Protein AF-A0A366FKQ8-F1 (afdb_monomer)

Nearest PDB structures (foldseek):
  2i9c-assembly1_A  TM=8.495E-01  e=1.556E-03  Rhodopseudomonas palustris
  8rc4-assembly1_d  TM=4.229E-01  e=8.633E-01  Homo sapiens
  6l4o-assembly1_A  TM=3.718E-01  e=1.742E+00  Homo sapiens
  2aja-assembly2_B  TM=3.220E-01  e=9.395E+00  Legionella pneumophila

Solvent-accessible surface area (backbone atoms only — not comparable to full-atom values): 11876 Å² total; per-residue (Å²): 131,85,80,89,44,71,69,57,52,52,51,50,52,51,56,60,61,45,50,65,54,42,70,74,69,51,55,69,69,64,55,54,49,36,24,62,40,92,49,65,69,54,9,50,50,35,22,72,74,44,31,89,80,42,49,65,55,18,15,15,22,49,29,6,64,74,72,74,44,52,29,68,55,32,42,54,45,39,56,52,30,68,53,72,84,70,80,68,74,44,79,90,73,46,52,74,68,53,45,51,52,49,40,48,50,36,25,51,24,48,44,30,29,44,46,50,27,82,83,50,74,29,50,63,68,65,61,50,50,52,37,53,52,48,42,52,51,44,51,48,52,30,48,77,68,74,47,43,74,73,37,59,73,35,50,73,43,91,50,66,50,33,17,47,53,27,17,68,67,28,32,93,79,42,42,72,64,18,49,55,40,26,49,55,40,37,71,41,92,47,73,71,54,16,55,54,28,49,51,49,53,55,49,33,32,74,72,63,73,39,78,79,74,88,73,83,87,127

Radius of gyration: 21.53 Å; Cα contacts (8 Å, |Δi|>4): 257; chains: 1; bounding box: 61×29×64 Å

Foldseek 3Di:
DDDDDPVVVVVVVVVVVVLVVCVVDPDLVVLLVQLQDPDLVSNQSSLVRPCVSPVQLSLLSQLCVVVVHGSVVLSVLLVLLQDFDDPPPDLLPDDLVVLLVLLLSLLSSLLSQQSRHPVSPGHDPVRNVRSVVSNVVSLVSCVVVVNLVVLVVQCPPPRLSSVLSNLLSCCLPCVVSSLVSLVVQLPDPPPVSVVVSVVSVVVCCVVVSDPDDDDPPD

InterPro domains:
  IPR016024 Armadillo-type fold [SSF48371] (91-204)
  IPR018568 Domain of unknown function DUF2019 [PF09450] (128-201)
  IPR042236 Phosphoinositide 3-kinase, accessory (PIK) domain superfamily [G3DSA:1.25.40.70] (93-206)

pLDDT: mean 92.56, std 8.68, range [44.25, 98.69]

Structure (mmCIF, N/CA/C/O backbone):
data_AF-A0A366FKQ8-F1
#
_entry.id   AF-A0A366FKQ8-F1
#
loop_
_atom_site.group_PDB
_atom_site.id
_atom_site.type_symbol
_atom_site.label_atom_id
_atom_site.label_alt_id
_atom_site.label_comp_id
_atom_site.label_asym_id
_atom_site.label_entity_id
_atom_site.label_seq_id
_atom_site.pdbx_PDB_ins_code
_atom_site.Cartn_x
_atom_site.Cartn_y
_atom_site.Cartn_z
_atom_site.occupancy
_atom_site.B_iso_or_equiv
_atom_site.auth_seq_id
_atom_site.auth_comp_id
_atom_site.auth_asym_id
_atom_site.auth_atom_id
_atom_site.pdbx_PDB_model_num
ATOM 1 N N . ARG A 1 1 ? 29.265 -9.076 -2.504 1.00 52.12 1 ARG A N 1
ATOM 2 C CA . ARG A 1 1 ? 29.980 -8.157 -3.427 1.00 52.12 1 ARG A CA 1
ATOM 3 C C . ARG A 1 1 ? 30.052 -8.885 -4.765 1.00 52.12 1 ARG A C 1
ATOM 5 O O . ARG A 1 1 ? 30.692 -9.920 -4.805 1.00 52.12 1 ARG A O 1
ATOM 12 N N . PHE A 1 2 ? 29.303 -8.473 -5.791 1.00 61.41 2 PHE A N 1
ATOM 13 C CA . PHE A 1 2 ? 29.285 -9.208 -7.065 1.00 61.41 2 PHE A CA 1
ATOM 14 C C . PHE A 1 2 ? 30.680 -9.182 -7.707 1.00 61.41 2 PHE A C 1
ATOM 16 O O . PHE A 1 2 ? 31.244 -8.097 -7.875 1.00 61.41 2 PHE A O 1
ATOM 23 N N . GLU A 1 3 ? 31.233 -10.349 -8.040 1.00 69.06 3 GLU A N 1
ATOM 24 C CA . GLU A 1 3 ? 32.535 -10.456 -8.701 1.00 69.06 3 GLU A CA 1
ATOM 25 C C . GLU A 1 3 ? 32.501 -9.766 -10.069 1.00 69.06 3 GLU A C 1
ATOM 27 O O . GLU A 1 3 ? 31.590 -9.945 -10.886 1.00 69.06 3 GLU A O 1
ATOM 32 N N . ARG A 1 4 ? 33.491 -8.905 -10.308 1.00 77.00 4 ARG A N 1
ATOM 33 C CA . ARG A 1 4 ? 33.660 -8.199 -11.577 1.00 77.00 4 ARG A CA 1
ATOM 34 C C . ARG A 1 4 ? 34.479 -9.081 -12.511 1.00 77.00 4 ARG A C 1
ATOM 36 O O . ARG A 1 4 ? 35.688 -8.910 -12.598 1.00 77.00 4 ARG A O 1
ATOM 43 N N . THR A 1 5 ? 33.823 -10.015 -13.192 1.00 91.69 5 THR A N 1
ATOM 44 C CA . THR A 1 5 ? 34.491 -10.823 -14.220 1.00 91.69 5 THR A CA 1
ATOM 45 C C . THR A 1 5 ? 34.472 -10.116 -15.587 1.00 91.69 5 THR A C 1
ATOM 47 O O . THR A 1 5 ? 33.544 -9.336 -15.865 1.00 91.69 5 THR A O 1
ATOM 50 N N . PRO A 1 6 ? 35.457 -10.379 -16.465 1.00 90.38 6 PRO A N 1
ATOM 51 C CA . PRO A 1 6 ? 35.471 -9.864 -17.837 1.00 90.38 6 PRO A CA 1
ATOM 52 C C . PRO A 1 6 ? 34.207 -10.224 -18.632 1.00 90.38 6 PRO A C 1
ATOM 54 O O . PRO A 1 6 ? 33.664 -9.390 -19.359 1.00 90.38 6 PRO A O 1
ATOM 57 N N . GLU A 1 7 ? 33.660 -11.426 -18.440 1.00 89.25 7 GLU A N 1
ATOM 58 C CA . GLU A 1 7 ? 32.462 -11.906 -19.142 1.00 89.25 7 GLU A CA 1
ATOM 59 C C . GLU A 1 7 ? 31.217 -11.114 -18.735 1.00 89.25 7 GLU A C 1
ATOM 61 O O . GLU A 1 7 ? 30.325 -10.860 -19.554 1.00 89.25 7 GLU A O 1
ATOM 66 N N . ARG A 1 8 ? 31.129 -10.713 -17.460 1.00 86.25 8 ARG A N 1
ATOM 67 C CA . ARG A 1 8 ? 30.052 -9.843 -16.974 1.00 86.25 8 A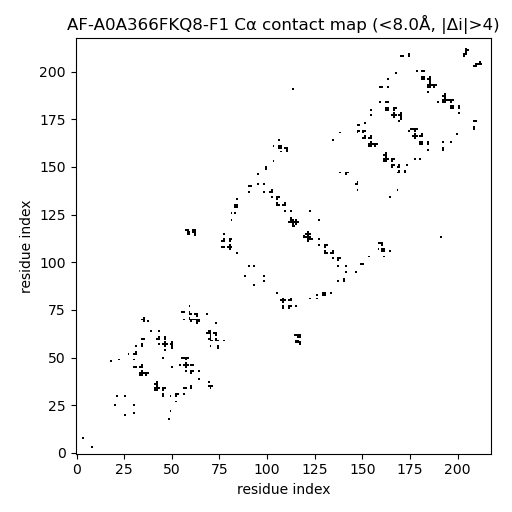RG A CA 1
ATOM 68 C C . ARG A 1 8 ? 30.182 -8.441 -17.563 1.00 86.25 8 ARG A C 1
ATOM 70 O O . ARG A 1 8 ? 29.180 -7.886 -18.013 1.00 86.25 8 ARG A O 1
ATOM 77 N N . ALA A 1 9 ? 31.393 -7.886 -17.598 1.00 87.62 9 ALA A N 1
ATOM 78 C CA . ALA A 1 9 ? 31.645 -6.579 -18.203 1.00 87.62 9 ALA A CA 1
ATOM 79 C C . ALA A 1 9 ? 31.275 -6.567 -19.697 1.00 87.62 9 ALA A C 1
ATOM 81 O O . ALA A 1 9 ? 30.553 -5.675 -20.141 1.00 87.62 9 ALA A O 1
ATOM 82 N N . ALA A 1 10 ? 31.663 -7.607 -20.443 1.00 91.56 10 ALA A N 1
ATOM 83 C CA . ALA A 1 10 ? 31.308 -7.765 -21.852 1.00 91.56 10 ALA A CA 1
ATOM 84 C C . ALA A 1 10 ? 29.787 -7.885 -22.070 1.00 91.56 10 ALA A C 1
ATOM 86 O O . ALA A 1 10 ? 29.239 -7.284 -22.996 1.00 91.56 10 ALA A O 1
ATOM 87 N N . ARG A 1 11 ? 29.069 -8.615 -21.200 1.00 87.69 11 ARG A N 1
ATOM 88 C CA . ARG A 1 11 ? 27.595 -8.682 -21.236 1.00 87.69 11 ARG A CA 1
ATOM 89 C C . ARG A 1 11 ? 26.949 -7.312 -21.018 1.00 87.69 11 ARG A C 1
ATOM 91 O O . ARG A 1 11 ? 26.092 -6.927 -21.809 1.00 87.69 11 ARG A O 1
ATOM 98 N N . ILE A 1 12 ? 27.399 -6.561 -20.013 1.00 87.12 12 ILE A N 1
ATOM 99 C CA . ILE A 1 12 ? 26.894 -5.207 -19.735 1.00 87.12 12 ILE A CA 1
ATOM 100 C C . ILE A 1 12 ? 27.184 -4.261 -20.907 1.00 87.12 12 ILE A C 1
ATOM 102 O O . ILE A 1 12 ? 26.299 -3.509 -21.310 1.00 87.12 12 ILE A O 1
ATOM 106 N N . ALA A 1 13 ? 28.386 -4.317 -21.489 1.00 90.38 13 ALA A N 1
ATOM 107 C CA . ALA A 1 13 ? 28.751 -3.500 -22.645 1.00 90.38 13 ALA A CA 1
ATOM 108 C C . ALA A 1 13 ? 27.834 -3.772 -23.848 1.00 90.38 13 ALA A C 1
ATOM 110 O O . ALA A 1 13 ? 27.320 -2.829 -24.450 1.00 90.38 13 ALA A O 1
ATOM 111 N N . ARG A 1 14 ? 27.545 -5.050 -24.139 1.00 91.56 14 ARG A N 1
ATOM 112 C CA . ARG A 1 14 ? 26.587 -5.430 -25.191 1.00 91.56 14 ARG A CA 1
ATOM 113 C C . ARG A 1 14 ? 25.181 -4.895 -24.911 1.00 91.56 14 ARG A C 1
ATOM 115 O O . ARG A 1 14 ? 24.583 -4.295 -25.796 1.00 91.56 14 ARG A O 1
ATOM 122 N N . MET A 1 15 ? 24.675 -5.039 -23.685 1.00 88.44 15 MET A N 1
ATOM 123 C CA . MET A 1 15 ? 23.359 -4.496 -23.309 1.00 88.44 15 MET A CA 1
ATOM 124 C C . MET A 1 15 ? 23.296 -2.966 -23.443 1.00 88.44 15 MET A C 1
ATOM 126 O O . MET A 1 15 ? 22.304 -2.419 -23.927 1.00 88.44 15 MET A O 1
ATOM 130 N N . ASN A 1 16 ? 24.363 -2.263 -23.053 1.00 89.06 16 ASN A N 1
ATOM 131 C CA . ASN A 1 16 ? 24.446 -0.810 -23.197 1.00 89.06 16 ASN A CA 1
ATOM 132 C C . ASN A 1 16 ? 24.458 -0.383 -24.673 1.00 89.06 16 ASN A C 1
ATOM 134 O O . ASN A 1 16 ? 23.807 0.600 -25.011 1.00 89.06 16 ASN A O 1
ATOM 138 N N . ALA A 1 17 ? 25.137 -1.132 -25.547 1.00 93.25 17 ALA A N 1
ATOM 139 C CA . ALA A 1 17 ? 25.164 -0.861 -26.985 1.00 93.25 17 ALA A CA 1
ATOM 140 C C . ALA A 1 17 ? 23.805 -1.098 -27.671 1.00 93.25 17 ALA A C 1
ATOM 142 O O . ALA A 1 17 ? 23.474 -0.399 -28.624 1.00 93.25 17 ALA A O 1
ATOM 143 N N . LEU A 1 18 ? 22.988 -2.035 -27.168 1.00 92.00 18 LEU A N 1
ATOM 144 C CA . LEU A 1 18 ? 21.639 -2.290 -27.694 1.00 92.00 18 LEU A CA 1
ATOM 145 C C . LEU A 1 18 ? 20.653 -1.156 -27.393 1.00 92.00 18 LEU A C 1
ATOM 147 O O . LEU A 1 18 ? 19.760 -0.893 -28.191 1.00 92.00 18 LEU A O 1
ATOM 151 N N . THR A 1 19 ? 20.815 -0.468 -26.262 1.00 93.19 19 THR A N 1
ATOM 152 C CA . THR A 1 19 ? 19.867 0.563 -25.805 1.00 93.19 19 THR A CA 1
ATOM 153 C C . THR A 1 19 ? 19.625 1.677 -26.845 1.00 93.19 19 THR A C 1
ATOM 155 O O . THR A 1 19 ? 18.463 1.900 -27.192 1.00 93.19 19 THR A O 1
ATOM 158 N N . PRO A 1 20 ? 20.650 2.372 -27.390 1.00 94.62 20 PRO A N 1
ATOM 159 C CA . PRO A 1 20 ? 20.429 3.421 -28.392 1.00 94.62 20 PRO A CA 1
ATOM 160 C C . PRO A 1 20 ? 19.841 2.882 -29.703 1.00 94.62 20 PRO A C 1
ATOM 162 O O . PRO A 1 20 ? 19.020 3.551 -30.327 1.00 94.62 20 PRO A O 1
ATOM 165 N N . GLU A 1 21 ? 20.208 1.663 -30.104 1.00 95.44 21 GLU A N 1
ATOM 166 C CA . GLU A 1 21 ? 19.662 1.026 -31.306 1.00 95.44 21 GLU A CA 1
ATOM 167 C C . GLU A 1 21 ? 18.177 0.699 -31.159 1.00 95.44 21 GLU A C 1
ATOM 169 O O . GLU A 1 21 ? 17.388 0.981 -32.062 1.00 95.44 21 GLU A O 1
ATOM 174 N N . MET A 1 22 ? 17.781 0.177 -29.996 1.00 95.00 22 MET A N 1
ATOM 175 C CA . MET A 1 22 ? 16.379 -0.072 -29.674 1.00 95.00 22 MET A CA 1
ATOM 176 C C . MET A 1 22 ? 15.579 1.228 -29.652 1.00 95.00 22 MET A C 1
ATOM 178 O O . MET A 1 22 ? 14.536 1.281 -30.292 1.00 95.00 22 MET A O 1
ATOM 182 N N . ARG A 1 23 ? 16.089 2.302 -29.029 1.00 92.44 23 ARG A N 1
ATOM 183 C CA . ARG A 1 23 ? 15.419 3.619 -29.060 1.00 92.44 23 ARG A CA 1
ATOM 184 C C . ARG A 1 23 ? 15.178 4.125 -30.478 1.00 92.44 23 ARG A C 1
ATOM 186 O O . ARG A 1 23 ? 14.158 4.745 -30.744 1.00 92.44 23 ARG A O 1
ATOM 193 N N . ARG A 1 24 ? 16.133 3.888 -31.379 1.00 94.94 24 ARG A N 1
ATOM 194 C CA . ARG A 1 24 ? 16.059 4.375 -32.758 1.00 94.94 24 ARG A CA 1
ATOM 195 C C . ARG A 1 24 ? 15.099 3.565 -33.627 1.00 94.94 24 ARG A C 1
ATOM 197 O O . ARG A 1 24 ? 14.514 4.125 -34.548 1.00 94.94 24 ARG A O 1
ATOM 204 N N . ARG A 1 25 ? 15.022 2.249 -33.416 1.00 95.44 25 ARG A N 1
ATOM 205 C CA . ARG A 1 25 ? 14.429 1.321 -34.395 1.00 95.44 25 ARG A CA 1
ATOM 206 C C . ARG A 1 25 ? 13.228 0.540 -33.881 1.00 95.44 25 ARG A C 1
ATOM 208 O O . ARG A 1 25 ? 12.426 0.097 -34.696 1.00 95.44 25 ARG A O 1
ATOM 215 N N . ALA A 1 26 ? 13.128 0.305 -32.576 1.00 95.56 26 ALA A N 1
ATOM 216 C CA . ALA A 1 26 ? 12.054 -0.509 -32.029 1.00 95.56 26 ALA A CA 1
ATOM 217 C C . ALA A 1 26 ? 10.779 0.335 -31.864 1.00 95.56 26 ALA A C 1
ATOM 219 O O . ALA A 1 26 ? 10.851 1.450 -31.342 1.00 95.56 26 ALA A O 1
ATOM 220 N N . PRO A 1 27 ? 9.605 -0.187 -32.259 1.00 96.50 27 PRO A N 1
ATOM 221 C CA . PRO A 1 27 ? 8.336 0.455 -31.952 1.00 96.50 27 PRO A CA 1
ATOM 222 C C . PRO A 1 27 ? 8.162 0.642 -30.434 1.00 96.50 27 PRO A C 1
ATOM 224 O O . PRO A 1 27 ? 8.523 -0.266 -29.676 1.00 96.50 27 PRO A O 1
ATOM 227 N N . PRO A 1 28 ? 7.544 1.746 -29.972 1.00 94.69 28 PRO A N 1
ATOM 228 C CA . PRO A 1 28 ? 7.288 1.973 -28.548 1.00 94.69 28 PRO A CA 1
ATOM 229 C C . PRO A 1 28 ? 6.584 0.796 -27.864 1.00 94.69 28 PRO A C 1
ATOM 231 O O . PRO A 1 28 ? 7.019 0.352 -26.807 1.00 94.69 28 PRO A O 1
ATOM 234 N N . ALA A 1 29 ? 5.582 0.201 -28.520 1.00 95.12 29 ALA A N 1
ATOM 235 C CA . ALA A 1 29 ? 4.856 -0.958 -27.998 1.00 95.12 29 ALA A CA 1
ATOM 236 C C . ALA A 1 29 ? 5.762 -2.178 -27.733 1.00 95.12 29 ALA A C 1
ATOM 238 O O . ALA A 1 29 ? 5.571 -2.887 -26.746 1.00 95.12 29 ALA A O 1
ATOM 239 N N . THR A 1 30 ? 6.777 -2.410 -28.574 1.00 96.38 30 THR A N 1
ATOM 240 C CA . THR A 1 30 ? 7.761 -3.483 -28.364 1.00 96.38 30 THR A CA 1
ATOM 241 C C . THR A 1 30 ? 8.612 -3.217 -27.124 1.00 96.38 30 THR A C 1
ATOM 243 O O . THR A 1 30 ? 8.923 -4.147 -26.386 1.00 96.38 30 THR A O 1
ATOM 246 N N . ILE A 1 31 ? 8.975 -1.957 -26.869 1.00 95.69 31 ILE A N 1
ATOM 247 C CA . ILE A 1 31 ? 9.746 -1.582 -25.680 1.00 95.69 31 ILE A CA 1
ATOM 248 C C . ILE A 1 31 ? 8.882 -1.687 -24.416 1.00 95.69 31 ILE A C 1
ATOM 250 O O . ILE A 1 31 ? 9.330 -2.278 -23.433 1.00 95.69 31 ILE A O 1
ATOM 254 N N . SER A 1 32 ? 7.637 -1.203 -24.446 1.00 95.56 32 SER A N 1
ATOM 255 C CA . SER A 1 32 ? 6.692 -1.351 -23.328 1.00 95.56 32 SER A CA 1
ATOM 256 C C . SER A 1 32 ? 6.437 -2.824 -22.987 1.00 95.56 32 SER A C 1
ATOM 258 O O . SER A 1 32 ? 6.380 -3.183 -21.813 1.00 95.56 32 SER A O 1
ATOM 260 N N . ALA A 1 33 ? 6.378 -3.715 -23.984 1.00 96.88 33 ALA A N 1
ATOM 261 C CA . ALA A 1 33 ? 6.232 -5.152 -23.743 1.00 96.88 33 ALA A CA 1
ATOM 262 C C . ALA A 1 33 ? 7.374 -5.742 -22.890 1.00 96.88 33 ALA A C 1
ATOM 264 O O . ALA A 1 33 ? 7.125 -6.643 -22.091 1.00 96.88 33 ALA A O 1
ATOM 265 N N . LEU A 1 34 ? 8.597 -5.204 -22.983 1.00 96.88 34 LEU A N 1
ATOM 266 C CA . LEU A 1 34 ? 9.718 -5.635 -22.137 1.00 96.88 34 LEU A CA 1
ATOM 267 C C . LEU A 1 34 ? 9.539 -5.225 -20.671 1.00 96.88 34 LEU A C 1
ATOM 269 O O . LEU A 1 34 ? 10.012 -5.924 -19.781 1.00 96.88 34 LEU A O 1
ATOM 273 N N . MET A 1 35 ? 8.833 -4.125 -20.392 1.00 97.25 35 MET A N 1
ATOM 274 C CA . MET A 1 35 ? 8.489 -3.730 -19.018 1.00 97.25 35 MET A CA 1
ATOM 275 C C . MET A 1 35 ? 7.424 -4.648 -18.395 1.00 97.25 35 MET A C 1
ATOM 277 O O . MET A 1 35 ? 7.251 -4.659 -17.178 1.00 97.25 35 MET A O 1
ATOM 281 N N . LEU A 1 36 ? 6.740 -5.447 -19.219 1.00 97.12 36 LEU A N 1
ATOM 282 C CA . LEU A 1 36 ? 5.773 -6.469 -18.815 1.00 97.12 36 LEU A CA 1
ATOM 283 C C . LEU A 1 36 ? 6.365 -7.884 -18.791 1.00 97.12 36 LEU A C 1
ATOM 285 O O . LEU A 1 36 ? 5.625 -8.844 -18.569 1.00 97.12 36 LEU A O 1
ATOM 289 N N . ASP A 1 37 ? 7.670 -8.028 -19.032 1.00 97.69 37 ASP A N 1
ATOM 290 C CA . ASP A 1 37 ? 8.319 -9.332 -19.121 1.00 97.69 37 ASP A CA 1
ATOM 291 C C . ASP A 1 37 ? 8.191 -10.118 -17.795 1.00 97.69 37 ASP A C 1
ATOM 293 O O . ASP A 1 37 ? 8.358 -9.545 -16.702 1.00 97.69 37 ASP A O 1
ATOM 297 N N . PRO A 1 38 ? 7.894 -11.434 -17.851 1.00 94.94 38 PRO A N 1
ATOM 298 C CA . PRO A 1 38 ? 7.783 -12.262 -16.650 1.00 94.94 38 PRO A CA 1
ATOM 299 C C . PRO A 1 38 ? 9.081 -12.284 -15.828 1.00 94.94 38 PRO A C 1
ATOM 301 O O . PRO A 1 38 ? 9.031 -12.411 -14.599 1.00 94.94 38 PRO A O 1
ATOM 304 N N . HIS A 1 39 ? 10.241 -12.107 -16.464 1.00 96.12 39 HIS A N 1
ATOM 305 C CA . HIS A 1 39 ? 11.531 -12.098 -15.794 1.00 96.12 39 HIS A CA 1
ATOM 306 C C . HIS A 1 39 ? 11.846 -10.728 -15.180 1.00 96.12 39 HIS A C 1
ATOM 308 O O . HIS A 1 39 ? 11.922 -9.709 -15.870 1.00 96.12 39 HIS A O 1
ATOM 314 N N . VAL A 1 40 ? 12.104 -10.701 -13.865 1.00 94.81 40 VAL A N 1
ATOM 315 C CA . VAL A 1 40 ? 12.318 -9.452 -13.106 1.00 94.81 40 VAL A CA 1
ATOM 316 C C . VAL A 1 40 ? 13.457 -8.608 -13.650 1.00 94.81 40 VAL A C 1
ATOM 318 O O . VAL A 1 40 ? 13.291 -7.408 -13.844 1.00 94.81 40 VAL A O 1
ATOM 321 N N . ASP A 1 41 ? 14.575 -9.236 -13.990 1.00 93.56 41 ASP A N 1
ATOM 322 C CA . ASP A 1 41 ? 15.732 -8.508 -14.505 1.00 93.56 41 ASP A CA 1
ATOM 323 C C . ASP A 1 41 ? 15.461 -7.836 -15.858 1.00 93.56 41 ASP A C 1
ATOM 325 O O . ASP A 1 41 ? 15.956 -6.734 -16.095 1.00 93.56 41 ASP A O 1
ATOM 329 N N . VAL A 1 42 ? 14.649 -8.457 -16.725 1.00 94.81 42 VAL A N 1
ATOM 330 C CA . VAL A 1 42 ? 14.306 -7.902 -18.043 1.00 94.81 42 VAL A CA 1
ATOM 331 C C . VAL A 1 42 ? 13.421 -6.674 -17.871 1.00 94.81 42 VAL A C 1
ATOM 333 O O . VAL A 1 42 ? 13.777 -5.602 -18.367 1.00 94.81 42 VAL A O 1
ATOM 336 N N . ARG A 1 43 ? 12.334 -6.787 -17.094 1.00 95.88 43 ARG A N 1
ATOM 337 C CA . ARG A 1 43 ? 11.437 -5.648 -16.844 1.00 95.88 43 ARG A CA 1
ATOM 338 C C . ARG A 1 43 ? 12.125 -4.500 -16.117 1.00 95.88 43 ARG A C 1
ATOM 340 O O . ARG A 1 43 ? 11.928 -3.347 -16.485 1.00 95.88 43 ARG A O 1
ATOM 347 N N . MET A 1 44 ? 12.982 -4.795 -15.139 1.00 95.19 44 MET A N 1
ATOM 348 C CA . MET A 1 44 ? 13.710 -3.773 -14.384 1.00 95.19 44 MET A CA 1
ATOM 349 C C . MET A 1 44 ? 14.749 -3.066 -15.249 1.00 95.19 44 MET A C 1
ATOM 351 O O . MET A 1 44 ? 14.900 -1.845 -15.167 1.00 95.19 44 MET A O 1
ATOM 355 N N . TRP A 1 45 ? 15.450 -3.810 -16.108 1.00 94.94 45 TRP A N 1
ATOM 356 C CA . TRP A 1 45 ? 16.348 -3.210 -17.086 1.00 94.94 45 TRP A CA 1
ATOM 357 C C . TRP A 1 45 ? 15.579 -2.320 -18.067 1.00 94.94 45 TRP A C 1
ATOM 359 O O . TRP A 1 45 ? 15.973 -1.170 -18.265 1.00 94.94 45 TRP A O 1
ATOM 369 N N . ALA A 1 46 ?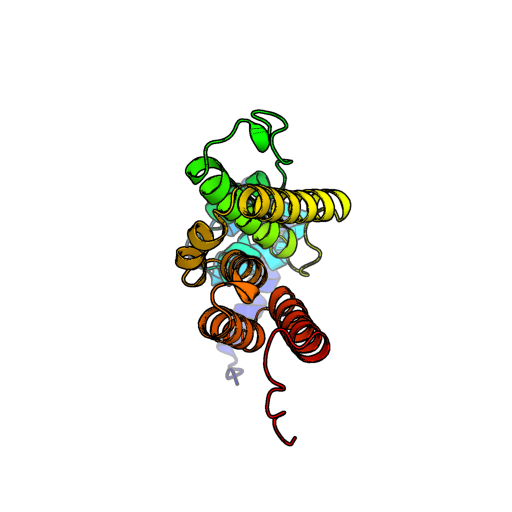 14.467 -2.805 -18.628 1.00 96.06 46 ALA A N 1
ATOM 370 C CA . ALA A 1 46 ? 13.656 -2.043 -19.572 1.00 96.06 46 ALA A CA 1
ATOM 371 C C . ALA A 1 46 ? 13.093 -0.759 -18.937 1.00 96.06 46 ALA A C 1
ATOM 373 O O . ALA A 1 46 ? 13.301 0.326 -19.476 1.00 96.06 46 ALA A O 1
ATOM 374 N N . ALA A 1 47 ? 12.483 -0.858 -17.752 1.00 95.25 47 ALA A N 1
ATOM 375 C CA . ALA A 1 47 ? 11.966 0.284 -16.997 1.00 95.25 47 ALA A CA 1
ATOM 376 C C . ALA A 1 47 ? 13.064 1.317 -16.690 1.00 95.25 47 ALA A C 1
ATOM 378 O O . ALA A 1 47 ? 12.873 2.518 -16.853 1.00 95.25 47 ALA A O 1
ATOM 379 N N . MET A 1 48 ? 14.268 0.866 -16.320 1.00 93.75 48 MET A N 1
ATOM 380 C CA . MET A 1 48 ? 15.392 1.765 -16.043 1.00 93.75 48 MET A CA 1
ATOM 381 C C . MET A 1 48 ? 15.917 2.487 -17.290 1.00 93.75 48 MET A C 1
ATOM 383 O O . MET A 1 48 ? 16.402 3.616 -17.179 1.00 93.75 48 MET A O 1
ATOM 387 N N . ARG A 1 49 ? 15.894 1.826 -18.453 1.00 95.00 49 ARG A N 1
ATOM 388 C CA . ARG A 1 49 ? 16.498 2.332 -19.697 1.00 95.00 49 ARG A CA 1
ATOM 389 C C . ARG A 1 49 ? 15.543 3.116 -20.579 1.00 95.00 49 ARG A C 1
ATOM 391 O O . ARG A 1 49 ? 16.025 3.933 -21.359 1.00 95.00 49 ARG A O 1
ATOM 398 N N . PHE A 1 50 ? 14.248 2.859 -20.462 1.00 95.50 50 PHE A N 1
ATOM 399 C CA . PHE A 1 50 ? 13.235 3.381 -21.372 1.00 95.50 50 PHE A CA 1
ATOM 400 C C . PHE A 1 50 ? 12.072 4.055 -20.635 1.00 95.50 50 PHE A C 1
ATOM 402 O O . PHE A 1 50 ? 10.973 4.146 -21.175 1.00 95.50 50 PHE A O 1
ATOM 409 N N . SER A 1 51 ? 12.288 4.535 -19.405 1.00 93.62 51 SER A N 1
ATOM 410 C CA . SER A 1 51 ? 11.259 5.233 -18.619 1.00 93.62 51 SER A CA 1
ATOM 411 C C . SER A 1 51 ? 10.664 6.452 -19.330 1.00 93.62 51 SER A C 1
ATOM 413 O O . SER A 1 51 ? 9.564 6.873 -19.008 1.00 93.62 51 SER A O 1
ATOM 415 N N . GLU A 1 52 ? 11.386 7.044 -20.278 1.00 93.19 52 GLU A N 1
ATOM 416 C CA . GLU A 1 52 ? 10.910 8.155 -21.100 1.00 93.19 52 GLU A CA 1
ATOM 417 C C . GLU A 1 52 ? 9.842 7.754 -22.128 1.00 93.19 52 GLU A C 1
ATOM 419 O O . GLU A 1 52 ? 9.099 8.615 -22.587 1.00 93.19 52 GLU A O 1
ATOM 424 N N . ILE A 1 53 ? 9.770 6.469 -22.494 1.00 94.44 53 ILE A N 1
ATOM 425 C CA . ILE A 1 53 ? 8.793 5.950 -23.462 1.00 94.44 53 ILE A CA 1
ATOM 426 C C . ILE A 1 53 ? 7.455 5.700 -22.775 1.00 94.44 53 ILE A C 1
ATOM 428 O O . ILE A 1 53 ? 6.412 6.069 -23.303 1.00 94.44 53 ILE A O 1
ATOM 432 N N . ASP A 1 54 ? 7.501 5.088 -21.595 1.00 93.81 54 ASP A N 1
ATOM 433 C CA . ASP A 1 54 ? 6.323 4.781 -20.796 1.00 93.81 54 ASP A CA 1
ATOM 434 C C . ASP A 1 54 ? 6.682 4.879 -19.310 1.00 93.81 54 ASP A C 1
ATOM 436 O O . ASP A 1 54 ? 7.097 3.917 -18.653 1.00 93.81 54 ASP A O 1
ATOM 440 N N . ARG A 1 55 ? 6.605 6.107 -18.790 1.00 91.75 55 ARG A N 1
ATOM 441 C CA . ARG A 1 55 ? 6.979 6.418 -17.403 1.00 91.75 55 ARG A CA 1
ATOM 442 C C . ARG A 1 55 ? 6.102 5.672 -16.411 1.00 91.75 55 ARG A C 1
ATOM 444 O O . ARG A 1 55 ? 6.578 5.248 -15.359 1.00 91.75 55 ARG A O 1
ATOM 451 N N . GLU A 1 56 ? 4.828 5.545 -16.737 1.00 92.12 56 GLU A N 1
ATOM 452 C CA . GLU A 1 56 ? 3.846 4.912 -15.883 1.00 92.12 56 GLU A CA 1
ATOM 453 C C . GLU A 1 56 ? 4.095 3.411 -15.767 1.00 92.12 56 GLU A C 1
ATOM 455 O O . GLU A 1 56 ? 4.239 2.894 -14.657 1.00 92.12 56 GLU A O 1
ATOM 460 N N . LEU A 1 57 ? 4.261 2.731 -16.899 1.00 94.75 57 LEU A N 1
ATOM 461 C CA . LEU A 1 57 ? 4.571 1.310 -16.912 1.00 94.75 57 LEU A CA 1
ATOM 462 C C . LEU A 1 57 ? 5.936 1.012 -16.288 1.00 94.75 57 LEU A C 1
ATOM 464 O O . LEU A 1 57 ? 6.091 0.027 -15.565 1.00 94.75 57 LEU A O 1
ATOM 468 N N . SER A 1 58 ? 6.916 1.892 -16.505 1.00 94.75 58 SER A N 1
ATOM 469 C CA . SER A 1 58 ? 8.201 1.835 -15.810 1.00 94.75 58 SER A CA 1
ATOM 470 C C . SER A 1 58 ? 8.002 1.885 -14.291 1.00 94.75 58 SER A C 1
ATOM 472 O O . SER A 1 58 ? 8.525 1.029 -13.574 1.00 94.75 58 SER A O 1
ATOM 474 N N . ASN A 1 59 ? 7.226 2.847 -13.780 1.00 92.62 59 ASN A N 1
ATOM 475 C CA . ASN A 1 59 ? 6.917 2.947 -12.351 1.00 92.62 59 ASN A CA 1
ATOM 476 C C . ASN A 1 59 ? 6.198 1.696 -11.830 1.00 92.62 59 ASN A C 1
ATOM 478 O O . ASN A 1 59 ? 6.571 1.185 -10.774 1.00 92.62 59 ASN A O 1
ATOM 482 N N . ALA A 1 60 ? 5.231 1.168 -12.581 1.00 94.19 60 ALA A N 1
ATOM 483 C CA . ALA A 1 60 ? 4.530 -0.065 -12.237 1.00 94.19 60 ALA A CA 1
ATOM 484 C C . ALA A 1 60 ? 5.471 -1.283 -12.211 1.00 94.19 60 ALA A C 1
ATOM 486 O O . ALA A 1 60 ? 5.340 -2.139 -11.340 1.00 94.19 60 ALA A O 1
ATOM 487 N N . ALA A 1 61 ? 6.473 -1.352 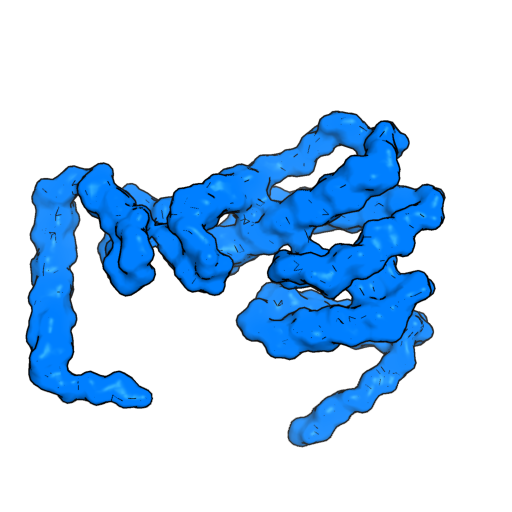-13.094 1.00 95.25 61 ALA A N 1
ATOM 488 C CA . ALA A 1 61 ? 7.480 -2.413 -13.074 1.00 95.25 61 ALA A CA 1
ATOM 489 C C . ALA A 1 61 ? 8.380 -2.344 -11.827 1.00 95.25 61 ALA A C 1
ATOM 491 O O . ALA A 1 61 ? 8.628 -3.377 -11.200 1.00 95.25 61 ALA A O 1
ATOM 492 N N . PHE A 1 62 ? 8.827 -1.141 -11.437 1.00 93.44 62 PHE A N 1
ATOM 493 C CA . PHE A 1 62 ? 9.584 -0.933 -10.195 1.00 93.44 62 PHE A CA 1
ATOM 494 C C . PHE A 1 62 ? 8.749 -1.284 -8.960 1.00 93.44 62 PHE A C 1
ATOM 496 O O . PHE A 1 62 ? 9.207 -2.042 -8.102 1.00 93.44 62 PHE A O 1
ATOM 503 N N . ALA A 1 63 ? 7.523 -0.764 -8.886 1.00 91.81 63 ALA A N 1
ATOM 504 C CA . ALA A 1 63 ? 6.625 -1.011 -7.768 1.00 91.81 63 ALA A CA 1
ATOM 505 C C . ALA A 1 63 ? 6.251 -2.497 -7.681 1.00 91.81 63 ALA A C 1
ATOM 507 O O . ALA A 1 63 ? 6.398 -3.100 -6.625 1.00 91.81 63 ALA A O 1
ATOM 508 N N . GLY A 1 64 ? 5.898 -3.130 -8.802 1.00 93.31 64 GLY A N 1
ATOM 509 C CA . GLY A 1 64 ? 5.597 -4.559 -8.854 1.00 93.31 64 GLY A CA 1
ATOM 510 C C . GLY A 1 64 ? 6.778 -5.438 -8.444 1.00 93.31 64 GLY A C 1
ATOM 511 O O . GLY A 1 64 ? 6.601 -6.415 -7.723 1.00 93.31 64 GLY A O 1
ATOM 512 N N . ALA A 1 65 ? 8.011 -5.073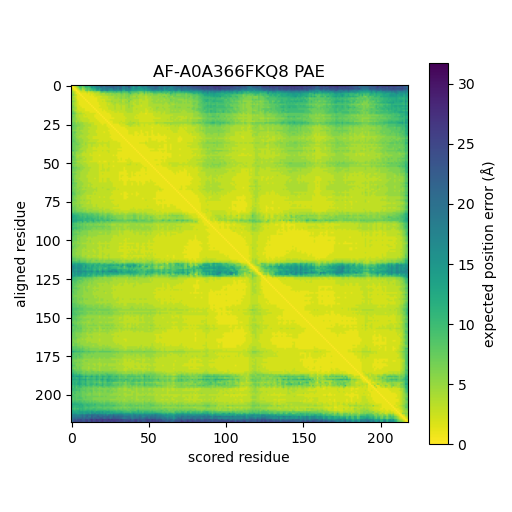 -8.812 1.00 93.31 65 ALA A N 1
ATOM 513 C CA . ALA A 1 65 ? 9.196 -5.788 -8.337 1.00 93.31 65 ALA A CA 1
ATOM 514 C C . ALA A 1 65 ? 9.398 -5.667 -6.816 1.00 93.31 65 ALA A C 1
ATOM 516 O O . ALA A 1 65 ? 9.771 -6.656 -6.183 1.00 93.31 65 ALA A O 1
ATOM 517 N N . ARG A 1 66 ? 9.143 -4.488 -6.230 1.00 89.94 66 ARG A N 1
ATOM 518 C CA . ARG A 1 66 ? 9.248 -4.261 -4.778 1.00 89.94 66 ARG A CA 1
ATOM 519 C C . ARG A 1 66 ? 8.144 -4.989 -4.009 1.00 89.94 66 ARG A C 1
ATOM 521 O O . ARG A 1 66 ? 8.449 -5.713 -3.064 1.00 89.94 66 ARG A O 1
ATOM 528 N N . GLU A 1 67 ? 6.905 -4.866 -4.478 1.00 90.69 67 GLU A N 1
ATOM 529 C CA . GLU A 1 67 ? 5.707 -5.433 -3.839 1.00 90.69 67 GLU A CA 1
ATOM 530 C C . GLU A 1 67 ? 5.408 -6.876 -4.253 1.00 90.69 67 GLU A C 1
ATOM 532 O O . GLU A 1 67 ? 4.434 -7.470 -3.800 1.00 90.69 67 GLU A O 1
ATOM 537 N N . LYS A 1 68 ? 6.267 -7.471 -5.089 1.00 92.69 68 LYS A N 1
ATOM 538 C CA . LYS A 1 68 ? 6.155 -8.854 -5.580 1.00 92.69 68 LYS A CA 1
ATOM 539 C C . LYS A 1 68 ? 4.841 -9.144 -6.320 1.00 92.69 68 LYS A C 1
ATOM 541 O O . LYS A 1 68 ? 4.361 -10.274 -6.294 1.00 92.69 68 LYS A O 1
ATOM 546 N N . VAL A 1 69 ? 4.316 -8.150 -7.029 1.00 95.00 69 VAL A N 1
ATOM 547 C CA . VAL A 1 69 ? 3.160 -8.275 -7.928 1.00 95.00 69 VAL A CA 1
ATOM 548 C C . VAL A 1 69 ? 3.588 -8.096 -9.383 1.00 95.00 69 VAL A C 1
ATOM 550 O O . VAL A 1 69 ? 4.688 -7.614 -9.683 1.00 95.00 69 VAL A O 1
ATOM 553 N N . SER A 1 70 ? 2.736 -8.499 -10.325 1.00 96.56 70 SER A N 1
ATOM 554 C CA . SER A 1 70 ? 3.035 -8.257 -11.741 1.00 96.56 70 SER A CA 1
ATOM 555 C C . SER A 1 70 ? 2.980 -6.753 -12.063 1.00 96.56 70 SER A C 1
ATOM 557 O O . SER A 1 70 ? 2.224 -6.023 -11.425 1.00 96.56 70 SER A O 1
ATOM 559 N N . PRO A 1 71 ? 3.702 -6.254 -13.083 1.00 96.06 71 PRO A N 1
ATOM 560 C CA . PRO A 1 71 ? 3.580 -4.853 -13.491 1.00 96.06 71 PRO A CA 1
ATOM 561 C C . PRO A 1 71 ? 2.155 -4.460 -13.908 1.00 96.06 71 PRO A C 1
ATOM 563 O O . PRO A 1 71 ? 1.742 -3.332 -13.675 1.00 96.06 71 PRO A O 1
ATOM 566 N N . ARG A 1 72 ? 1.377 -5.392 -14.484 1.00 96.44 72 ARG A N 1
ATOM 567 C CA . ARG A 1 72 ? -0.037 -5.149 -14.825 1.00 96.44 72 ARG A CA 1
ATOM 568 C C . ARG A 1 72 ? -0.900 -4.972 -13.581 1.00 96.44 72 ARG A C 1
ATOM 570 O O . ARG A 1 72 ? -1.750 -4.096 -13.544 1.00 96.44 72 ARG A O 1
ATOM 577 N N . GLU A 1 73 ? -0.672 -5.808 -12.577 1.00 96.56 73 GLU A N 1
ATOM 578 C CA . GLU A 1 73 ? -1.365 -5.724 -11.294 1.00 96.56 73 GLU A CA 1
ATOM 579 C C . GLU A 1 73 ? -0.977 -4.451 -10.539 1.00 96.56 73 GLU A C 1
ATOM 581 O O . GLU A 1 73 ? -1.854 -3.739 -10.067 1.00 96.56 73 GLU A O 1
ATOM 586 N N . ALA A 1 74 ? 0.314 -4.103 -10.512 1.00 95.31 74 ALA A N 1
ATOM 587 C CA . ALA A 1 74 ? 0.774 -2.828 -9.972 1.00 95.31 74 ALA A CA 1
ATOM 588 C C . ALA A 1 74 ? 0.102 -1.649 -10.686 1.00 95.31 74 ALA A C 1
ATOM 590 O O . ALA A 1 74 ? -0.381 -0.747 -10.019 1.00 95.31 74 ALA A O 1
ATOM 591 N N . LEU A 1 75 ? 0.018 -1.665 -12.020 1.00 94.81 75 LEU A N 1
ATOM 592 C CA . LEU A 1 75 ? -0.656 -0.610 -12.776 1.00 94.81 75 LEU A CA 1
ATOM 593 C C . LEU A 1 75 ? -2.133 -0.483 -12.378 1.00 94.81 75 LEU A C 1
ATOM 595 O O . LEU A 1 75 ? -2.575 0.609 -12.042 1.00 94.81 75 LEU A O 1
ATOM 599 N N . ALA A 1 76 ? -2.858 -1.602 -12.308 1.00 96.50 76 ALA A N 1
ATOM 600 C CA . ALA A 1 76 ? -4.253 -1.609 -11.871 1.00 96.50 76 ALA A CA 1
ATOM 601 C C . ALA A 1 76 ? -4.425 -1.078 -10.435 1.00 96.50 76 ALA A C 1
ATOM 603 O O . ALA A 1 76 ? -5.368 -0.343 -10.159 1.00 96.50 76 ALA A O 1
ATOM 604 N N . LEU A 1 77 ? -3.506 -1.408 -9.523 1.00 96.38 77 LEU A N 1
ATOM 605 C CA . LEU A 1 77 ? -3.518 -0.918 -8.141 1.00 96.38 77 LEU A CA 1
ATOM 606 C C . LEU A 1 77 ? -3.177 0.575 -8.046 1.00 96.38 77 LEU A C 1
ATOM 608 O O . LEU A 1 77 ? -3.732 1.283 -7.208 1.00 96.38 77 LEU A O 1
ATOM 612 N N . ILE A 1 78 ? -2.300 1.069 -8.921 1.00 93.94 78 ILE A N 1
ATOM 613 C CA . ILE A 1 78 ? -1.976 2.494 -9.042 1.00 93.94 78 ILE A CA 1
ATOM 614 C C . ILE A 1 78 ? -3.179 3.267 -9.586 1.00 93.94 78 ILE A C 1
ATOM 616 O O . ILE A 1 78 ? -3.527 4.311 -9.038 1.00 93.94 78 ILE A O 1
ATOM 620 N N . ASP A 1 79 ? -3.841 2.751 -10.620 1.00 94.50 79 ASP A N 1
ATOM 621 C CA . ASP A 1 79 ? -5.063 3.346 -11.167 1.00 94.50 79 ASP A CA 1
ATOM 622 C C . ASP A 1 79 ? -6.195 3.343 -10.140 1.00 94.50 79 ASP A C 1
ATOM 624 O O . ASP A 1 79 ? -6.891 4.345 -9.962 1.00 94.50 79 ASP A O 1
ATOM 628 N N . HIS A 1 80 ? -6.321 2.257 -9.379 1.00 95.81 80 HIS A N 1
ATOM 629 C CA . HIS A 1 80 ? -7.245 2.193 -8.255 1.00 95.81 80 HIS A CA 1
ATOM 630 C C . HIS A 1 80 ? -6.921 3.247 -7.188 1.00 95.81 80 HIS A C 1
ATOM 632 O O . HIS A 1 80 ? -7.805 3.979 -6.752 1.00 95.81 80 HIS A O 1
ATOM 638 N N . ALA A 1 81 ? -5.645 3.414 -6.830 1.00 94.81 81 ALA A N 1
ATOM 639 C CA . ALA A 1 81 ? -5.197 4.444 -5.890 1.00 94.81 81 ALA A CA 1
ATOM 640 C C . ALA A 1 81 ? -5.466 5.879 -6.362 1.00 94.81 81 ALA A C 1
ATOM 642 O O . ALA A 1 81 ? -5.607 6.770 -5.527 1.00 94.81 81 ALA A O 1
ATOM 643 N N . ARG A 1 82 ? -5.579 6.110 -7.676 1.00 94.00 82 ARG A N 1
ATOM 644 C CA . ARG A 1 82 ? -5.977 7.407 -8.251 1.00 94.00 82 ARG A CA 1
ATOM 645 C C . ARG A 1 82 ? -7.466 7.694 -8.146 1.00 94.00 82 ARG A C 1
ATOM 647 O O . ARG A 1 82 ? -7.879 8.834 -8.355 1.00 94.00 82 ARG A O 1
ATOM 654 N N . THR A 1 83 ? -8.268 6.680 -7.845 1.00 94.25 83 THR A N 1
ATOM 655 C CA . THR A 1 83 ? -9.711 6.844 -7.730 1.00 94.25 83 THR A CA 1
ATOM 656 C C . THR A 1 83 ? -10.034 7.519 -6.393 1.00 94.25 83 THR A C 1
ATOM 658 O O . THR A 1 83 ? -9.672 6.997 -5.328 1.00 94.25 83 THR A O 1
ATOM 661 N N . PRO A 1 84 ? -10.692 8.693 -6.412 1.00 91.38 84 PRO A N 1
ATOM 662 C CA . PRO A 1 84 ? -11.059 9.377 -5.185 1.00 91.38 84 PRO A CA 1
ATOM 663 C C . PRO A 1 84 ? -12.094 8.559 -4.393 1.00 91.38 84 PRO A C 1
ATOM 665 O O . PRO A 1 84 ? -12.805 7.729 -4.967 1.00 91.38 84 PRO A O 1
ATOM 668 N N . PRO A 1 85 ? -12.219 8.815 -3.080 1.00 90.25 85 PRO A N 1
ATOM 669 C CA . PRO A 1 85 ? -13.272 8.239 -2.250 1.00 90.25 85 PRO A CA 1
ATOM 670 C C . PRO A 1 85 ? -14.661 8.370 -2.897 1.00 90.25 85 PRO A C 1
ATOM 672 O O . PRO A 1 85 ? -15.025 9.469 -3.331 1.00 90.25 85 PRO A O 1
ATOM 675 N N . PRO A 1 86 ? -15.490 7.312 -2.926 1.00 91.19 86 PRO A N 1
ATOM 676 C CA . PRO A 1 86 ? -16.849 7.435 -3.437 1.00 91.19 86 PRO A CA 1
ATOM 677 C C . PRO A 1 86 ? -17.691 8.333 -2.519 1.00 91.19 86 PRO A C 1
ATOM 679 O O . PRO A 1 86 ? -17.716 8.155 -1.300 1.00 91.19 86 PRO A O 1
ATOM 682 N N . ALA A 1 87 ? -18.422 9.290 -3.092 1.00 91.44 87 ALA A N 1
ATOM 683 C CA . ALA A 1 87 ? -19.275 10.198 -2.317 1.00 91.44 87 ALA A CA 1
ATOM 684 C C . ALA A 1 87 ? -20.531 9.512 -1.743 1.00 91.44 87 ALA A C 1
ATOM 686 O O . ALA A 1 87 ? -21.110 9.997 -0.772 1.00 91.44 87 ALA A O 1
ATOM 687 N N . GLN A 1 88 ? -20.966 8.402 -2.352 1.00 92.94 88 GLN A N 1
ATOM 688 C CA . GLN A 1 88 ? -22.155 7.646 -1.964 1.00 92.94 88 GLN A CA 1
ATOM 689 C C . GLN A 1 88 ? -21.882 6.130 -1.970 1.00 92.94 88 GLN A C 1
ATOM 691 O O . GLN A 1 88 ? -21.109 5.672 -2.815 1.00 92.94 88 GLN A O 1
ATOM 696 N N . PRO A 1 89 ? -22.533 5.349 -1.086 1.00 93.56 89 PRO A N 1
ATOM 697 C CA . PRO A 1 89 ? -23.300 5.820 0.073 1.00 93.56 89 PRO A CA 1
ATOM 698 C C . PRO A 1 89 ? -22.416 6.622 1.043 1.00 93.56 89 PRO A C 1
ATOM 700 O O . PRO A 1 89 ? -21.198 6.428 1.109 1.00 93.56 89 PRO A O 1
ATOM 703 N N . THR A 1 90 ? -23.022 7.553 1.780 1.00 96.88 90 THR A N 1
ATOM 704 C CA . THR A 1 90 ? -22.311 8.253 2.861 1.00 96.88 90 THR A CA 1
ATOM 705 C C . THR A 1 90 ? -21.891 7.254 3.940 1.00 96.88 90 THR A C 1
ATOM 707 O O . THR A 1 90 ? -22.545 6.227 4.127 1.00 96.88 90 THR A O 1
ATOM 710 N N . LEU A 1 91 ? -20.841 7.563 4.709 1.00 97.94 91 LEU A N 1
ATOM 711 C CA . LEU A 1 91 ? -20.375 6.676 5.786 1.00 97.94 91 LEU A CA 1
ATOM 712 C C . LEU A 1 91 ? -21.498 6.337 6.782 1.00 97.94 91 LEU A C 1
ATOM 714 O O . LEU A 1 91 ? -21.617 5.193 7.208 1.00 97.94 91 LEU A O 1
ATOM 718 N N . ALA A 1 92 ? -22.381 7.298 7.074 1.00 97.56 92 ALA A N 1
ATOM 719 C CA . ALA A 1 92 ? -23.547 7.122 7.941 1.00 97.56 92 ALA A CA 1
ATOM 720 C C . ALA A 1 92 ? -24.565 6.086 7.414 1.00 97.56 92 ALA A C 1
ATOM 722 O O . ALA A 1 92 ? -25.256 5.448 8.202 1.00 97.56 92 ALA A O 1
ATOM 723 N N . GLN A 1 93 ? -24.649 5.895 6.096 1.00 98.00 93 GLN A N 1
ATOM 724 C CA . GLN A 1 93 ? -25.580 4.956 5.457 1.00 98.00 93 GLN A CA 1
ATOM 725 C C . GLN A 1 93 ? -24.995 3.551 5.277 1.00 98.00 93 GLN A C 1
ATOM 727 O O . GLN A 1 93 ? -25.745 2.598 5.084 1.00 98.00 93 GLN A O 1
ATOM 732 N N . MET A 1 94 ? -23.669 3.416 5.313 1.00 98.50 94 MET A N 1
ATOM 733 C CA . MET A 1 94 ? -22.984 2.135 5.137 1.00 98.50 94 MET A CA 1
ATOM 734 C C . MET A 1 94 ? -23.226 1.205 6.325 1.00 98.50 94 MET A C 1
ATOM 736 O O . MET A 1 94 ? -23.334 1.665 7.466 1.00 98.50 94 MET A O 1
ATOM 740 N N . SER A 1 95 ? -23.263 -0.108 6.085 1.00 98.50 95 SER A N 1
ATOM 741 C CA . SER A 1 95 ? -23.205 -1.080 7.178 1.00 98.50 95 SER A CA 1
ATOM 742 C C . SER A 1 95 ? -21.820 -1.057 7.844 1.00 98.50 95 SER A C 1
ATOM 744 O O . SER A 1 95 ? -20.855 -0.519 7.301 1.00 98.50 95 SER A O 1
ATOM 746 N N . VAL A 1 96 ? -21.700 -1.638 9.040 1.00 98.69 96 VAL A N 1
ATOM 747 C CA . VAL A 1 96 ? -20.396 -1.758 9.713 1.00 98.69 96 VAL A CA 1
ATOM 748 C C . VAL A 1 96 ? -19.411 -2.578 8.873 1.00 98.69 96 VAL A C 1
ATOM 750 O O . VAL A 1 96 ? -18.246 -2.204 8.779 1.00 98.69 96 VAL A O 1
ATOM 753 N N . ASP A 1 97 ? -19.870 -3.648 8.223 1.00 98.50 97 ASP A N 1
ATOM 754 C CA . ASP A 1 97 ? -19.006 -4.484 7.387 1.00 98.50 97 ASP A CA 1
ATOM 755 C C . ASP A 1 97 ? -18.552 -3.742 6.121 1.00 98.50 97 ASP A C 1
ATOM 757 O O . ASP A 1 97 ? -17.374 -3.808 5.766 1.00 98.50 97 ASP A O 1
ATOM 761 N N . ASP A 1 98 ? -19.429 -2.940 5.508 1.00 98.44 98 ASP A N 1
ATOM 762 C CA . ASP A 1 98 ? -19.044 -2.091 4.374 1.00 98.44 98 ASP A CA 1
ATOM 763 C C . ASP A 1 98 ? -18.020 -1.024 4.789 1.00 98.44 98 ASP A C 1
ATOM 765 O O . ASP A 1 98 ? -17.106 -0.712 4.025 1.00 98.44 98 ASP A O 1
ATOM 769 N N . LEU A 1 99 ? -18.137 -0.462 6.001 1.00 98.69 99 LEU A N 1
ATOM 770 C CA . LEU A 1 99 ? -17.148 0.480 6.536 1.00 98.69 99 LEU A CA 1
ATOM 771 C C . LEU A 1 99 ? -15.781 -0.190 6.724 1.00 98.69 99 LEU A C 1
ATOM 773 O O . LEU A 1 99 ? -14.767 0.411 6.382 1.00 98.69 99 LEU A O 1
ATOM 777 N N . VAL A 1 100 ? -15.731 -1.433 7.214 1.00 98.62 100 VAL A N 1
ATOM 778 C CA . VAL A 1 100 ? -14.471 -2.190 7.358 1.00 98.62 100 VAL A CA 1
ATOM 779 C C . VAL A 1 100 ? -13.856 -2.519 5.994 1.00 98.62 100 VAL A C 1
ATOM 781 O O . VAL A 1 100 ? -12.640 -2.380 5.812 1.00 98.62 100 VAL A O 1
ATOM 784 N N . ALA A 1 101 ? -14.678 -2.910 5.018 1.00 98.25 101 ALA A N 1
ATOM 785 C CA . ALA A 1 101 ? -14.222 -3.143 3.650 1.00 98.25 101 ALA A CA 1
ATOM 786 C C . ALA A 1 101 ? -13.650 -1.858 3.031 1.00 98.25 101 ALA A C 1
ATOM 788 O O . ALA A 1 101 ? -12.534 -1.862 2.508 1.00 98.25 101 ALA A O 1
ATOM 789 N N . ARG A 1 102 ? -14.362 -0.734 3.175 1.00 98.25 102 ARG A N 1
ATOM 790 C CA . ARG A 1 102 ? -13.930 0.581 2.684 1.00 98.25 102 ARG A CA 1
ATOM 791 C C . ARG A 1 102 ? -12.687 1.105 3.400 1.00 98.25 102 ARG A C 1
ATOM 793 O O . ARG A 1 102 ? -11.846 1.725 2.762 1.00 98.25 102 ARG A O 1
ATOM 800 N N . PHE A 1 103 ? -12.536 0.825 4.693 1.00 98.62 103 PHE A N 1
ATOM 801 C CA . PHE A 1 103 ? -11.316 1.136 5.441 1.00 98.62 103 PHE A CA 1
ATOM 802 C C . PHE A 1 103 ? -10.106 0.413 4.841 1.00 98.62 103 PHE A C 1
ATOM 804 O O . PHE A 1 103 ? -9.073 1.030 4.585 1.00 98.62 103 PHE A O 1
ATOM 811 N N . SER A 1 104 ? -10.251 -0.890 4.583 1.00 98.38 104 SER A N 1
ATOM 812 C CA . SER A 1 104 ? -9.186 -1.723 4.010 1.00 98.38 104 SER A CA 1
ATOM 813 C C . SER A 1 104 ? -8.823 -1.270 2.594 1.00 98.38 104 SER A C 1
ATOM 815 O O . SER A 1 104 ? -7.646 -1.163 2.257 1.00 98.38 104 SER A O 1
ATOM 817 N N . ASP A 1 105 ? -9.834 -0.943 1.787 1.00 98.25 105 ASP A N 1
ATOM 818 C CA . ASP A 1 105 ? -9.666 -0.373 0.452 1.00 98.25 105 ASP A CA 1
ATOM 819 C C . ASP A 1 105 ? -8.923 0.972 0.473 1.00 98.25 105 ASP A C 1
ATOM 821 O O . ASP A 1 105 ? -7.947 1.158 -0.254 1.00 98.25 105 ASP A O 1
ATOM 825 N N . ALA A 1 106 ? -9.338 1.896 1.344 1.00 98.19 106 ALA A N 1
ATOM 826 C CA . ALA A 1 106 ? -8.700 3.201 1.478 1.00 98.19 106 ALA A CA 1
ATOM 827 C C . ALA A 1 106 ? -7.237 3.071 1.930 1.00 98.19 106 ALA A C 1
ATOM 829 O O . ALA A 1 106 ? -6.370 3.744 1.377 1.00 98.19 106 ALA A O 1
ATOM 830 N N . CYS A 1 107 ? -6.930 2.151 2.853 1.00 98.00 107 CYS A N 1
ATOM 831 C CA . CYS A 1 107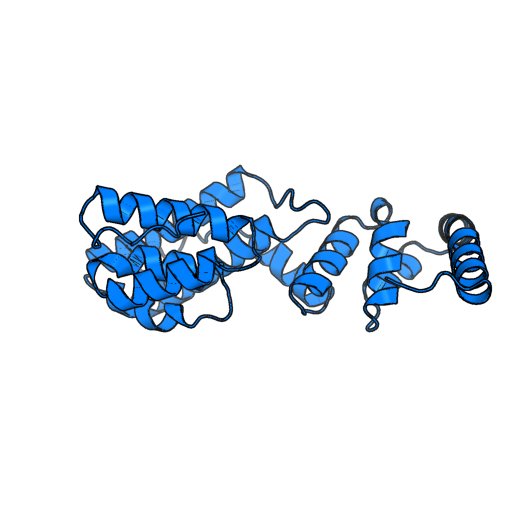 ? -5.550 1.853 3.250 1.00 98.00 107 CYS A CA 1
ATOM 832 C C . CYS A 1 107 ? -4.720 1.275 2.092 1.00 98.00 107 CYS A C 1
ATOM 834 O O . CYS A 1 107 ? -3.548 1.616 1.942 1.00 98.00 107 CYS A O 1
ATOM 836 N N . LEU A 1 108 ? -5.312 0.426 1.244 1.00 97.12 108 LEU A N 1
ATOM 837 C CA . LEU A 1 108 ? -4.640 -0.096 0.053 1.00 97.12 108 LEU A CA 1
ATOM 838 C C . LEU A 1 108 ? -4.358 1.018 -0.967 1.00 97.12 108 LEU A C 1
ATOM 840 O O . LEU A 1 108 ? -3.257 1.076 -1.519 1.00 97.12 108 LEU A O 1
ATOM 844 N N . ARG A 1 109 ? -5.321 1.919 -1.196 1.00 96.62 109 ARG A N 1
ATOM 845 C CA . ARG A 1 109 ? -5.130 3.095 -2.059 1.00 96.62 109 ARG A CA 1
ATOM 846 C C . ARG A 1 109 ? -4.065 4.030 -1.499 1.00 96.62 109 ARG A C 1
ATOM 848 O O . ARG A 1 109 ? -3.212 4.489 -2.251 1.00 96.62 109 ARG A O 1
ATOM 855 N N . GLU A 1 110 ? -4.055 4.259 -0.189 1.00 95.62 110 GLU A N 1
ATOM 856 C CA . GLU A 1 110 ? -3.028 5.061 0.481 1.00 95.62 110 GLU A CA 1
ATOM 857 C C . GLU A 1 110 ? -1.635 4.454 0.284 1.00 95.62 110 GLU A C 1
ATOM 859 O O . GLU A 1 110 ? -0.730 5.144 -0.199 1.00 95.62 110 GLU A O 1
ATOM 864 N N . PHE A 1 111 ? -1.508 3.144 0.510 1.00 94.94 111 PHE A N 1
ATOM 865 C CA . PHE A 1 111 ? -0.266 2.414 0.300 1.00 94.94 111 PHE A CA 1
ATOM 866 C C . PHE A 1 111 ? 0.255 2.608 -1.128 1.00 94.94 111 PHE A C 1
ATOM 868 O O . PHE A 1 111 ? 1.375 3.088 -1.338 1.00 94.94 111 PHE A O 1
ATOM 875 N N . TRP A 1 112 ? -0.571 2.307 -2.132 1.00 94.19 112 TRP A N 1
ATOM 876 C CA . TRP A 1 112 ? -0.170 2.436 -3.533 1.00 94.19 112 TRP A CA 1
ATOM 877 C C . TRP A 1 112 ? 0.053 3.889 -3.953 1.00 94.19 112 TRP A C 1
ATOM 879 O O . TRP A 1 112 ? 0.932 4.134 -4.778 1.00 94.19 112 TRP A O 1
ATOM 889 N N . SER A 1 113 ? -0.615 4.858 -3.316 1.00 92.62 113 SER A N 1
ATOM 890 C CA . SER A 1 113 ? -0.366 6.287 -3.544 1.00 92.62 113 SER A CA 1
ATOM 891 C C . SER A 1 113 ? 1.048 6.725 -3.148 1.00 92.62 113 SER A C 1
ATOM 893 O O . SER A 1 113 ? 1.553 7.712 -3.671 1.00 92.62 113 SER A O 1
ATOM 895 N N . ARG A 1 114 ? 1.716 6.007 -2.239 1.00 88.94 114 ARG A N 1
ATOM 896 C CA . ARG A 1 114 ? 3.114 6.267 -1.845 1.00 88.94 114 ARG A CA 1
ATOM 897 C C . ARG A 1 114 ? 4.101 5.422 -2.645 1.00 88.94 114 ARG A C 1
ATOM 899 O O . ARG A 1 114 ? 5.234 5.828 -2.893 1.00 88.94 114 ARG A O 1
ATOM 906 N N . HIS A 1 115 ? 3.659 4.243 -3.072 1.00 85.12 115 HIS A N 1
ATOM 907 C CA . HIS A 1 115 ? 4.516 3.217 -3.652 1.00 85.12 115 HIS A CA 1
ATOM 908 C C . HIS A 1 115 ? 4.564 3.249 -5.193 1.00 85.12 115 HIS A C 1
ATOM 910 O O . HIS A 1 115 ? 5.376 2.550 -5.802 1.00 85.12 115 HIS A O 1
ATOM 916 N N . CYS A 1 116 ? 3.782 4.106 -5.846 1.00 79.94 116 CYS A N 1
ATOM 917 C CA . CYS A 1 116 ? 3.699 4.237 -7.301 1.00 79.94 116 CYS A CA 1
ATOM 918 C C . CYS A 1 116 ? 4.795 5.133 -7.926 1.00 79.94 116 CYS A C 1
ATOM 920 O O . CYS A 1 116 ? 4.517 6.156 -8.550 1.00 79.94 116 CYS A O 1
ATOM 922 N N . GLY A 1 117 ? 6.075 4.787 -7.794 1.00 71.62 117 GLY A N 1
ATOM 923 C CA . GLY A 1 117 ? 7.126 5.600 -8.414 1.00 71.62 117 GLY A CA 1
ATOM 924 C C . GLY A 1 117 ? 8.531 5.054 -8.244 1.00 71.62 117 GLY A C 1
ATOM 925 O O . GLY A 1 117 ? 8.857 4.480 -7.207 1.00 71.62 117 GLY A O 1
ATOM 926 N N . ARG A 1 118 ? 9.386 5.271 -9.251 1.00 68.75 118 ARG A N 1
ATOM 927 C CA . ARG A 1 118 ? 10.814 4.910 -9.197 1.00 68.75 118 ARG A CA 1
ATOM 928 C C . ARG A 1 118 ? 11.557 5.592 -8.042 1.00 68.75 118 ARG A C 1
ATOM 930 O O . ARG A 1 118 ? 12.471 5.000 -7.477 1.00 68.75 118 ARG A O 1
ATOM 937 N N . ASP A 1 119 ? 11.198 6.832 -7.733 1.00 68.94 119 ASP A N 1
ATOM 938 C CA . ASP A 1 119 ? 11.800 7.672 -6.692 1.00 68.94 119 ASP A CA 1
ATOM 939 C C . ASP A 1 119 ? 10.967 7.728 -5.402 1.00 68.94 119 ASP A C 1
ATOM 941 O O . ASP A 1 119 ? 11.350 8.413 -4.460 1.00 68.94 119 ASP A O 1
ATOM 945 N N . GLY A 1 120 ? 9.831 7.024 -5.353 1.00 64.94 120 GLY A N 1
ATOM 946 C CA . GLY A 1 120 ? 8.894 7.137 -4.237 1.00 64.94 120 GLY A CA 1
ATOM 947 C C . GLY A 1 120 ? 8.214 8.506 -4.137 1.00 64.94 120 GLY A C 1
ATOM 948 O O . GLY A 1 120 ? 7.689 8.827 -3.076 1.00 64.94 120 GLY A O 1
ATOM 949 N N . SER A 1 121 ? 8.198 9.310 -5.213 1.00 68.62 121 SER A N 1
ATOM 950 C CA . SER A 1 121 ? 7.494 10.607 -5.233 1.00 68.62 121 SER A CA 1
ATOM 951 C C . SER A 1 121 ? 5.982 10.486 -4.998 1.00 68.62 121 SER A C 1
ATOM 953 O O . SER A 1 121 ? 5.352 11.459 -4.588 1.00 68.62 121 SER A O 1
ATOM 955 N N . GLY A 1 122 ? 5.421 9.286 -5.177 1.00 75.38 122 GLY A N 1
ATOM 956 C CA . GLY A 1 122 ? 4.011 8.991 -4.948 1.00 75.38 122 GLY A CA 1
ATOM 957 C C . GLY A 1 122 ? 3.076 9.656 -5.964 1.00 75.38 122 GLY A C 1
ATOM 958 O O . GLY A 1 122 ? 3.504 10.235 -6.963 1.00 75.38 122 GLY A O 1
ATOM 959 N N . LEU A 1 123 ? 1.774 9.529 -5.716 1.00 79.31 123 LEU A N 1
ATOM 960 C CA . LEU A 1 123 ? 0.720 10.279 -6.389 1.00 79.31 123 LEU A CA 1
ATOM 961 C C . LEU A 1 123 ? 0.667 11.719 -5.869 1.00 79.31 123 LEU A C 1
ATOM 963 O O . LEU A 1 123 ? 1.341 12.099 -4.906 1.00 79.31 123 LEU A O 1
ATOM 967 N N . ASP A 1 124 ? -0.196 12.492 -6.521 1.00 87.19 124 ASP A N 1
ATOM 968 C CA . ASP A 1 124 ? -0.592 13.830 -6.115 1.00 87.19 124 ASP A CA 1
ATOM 969 C C . ASP A 1 124 ? -0.866 13.939 -4.599 1.00 87.19 124 ASP A C 1
ATOM 971 O 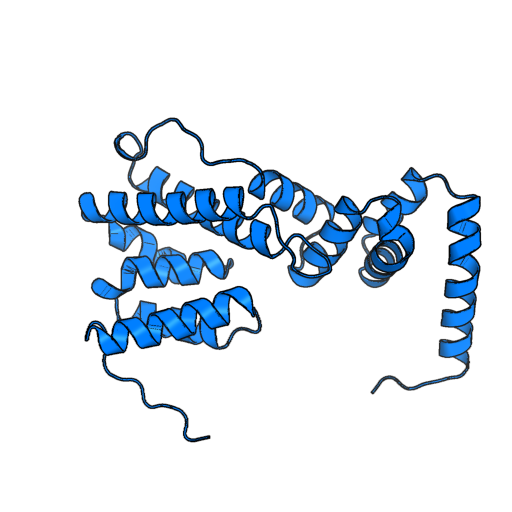O . ASP A 1 124 ? -1.511 13.087 -3.977 1.00 87.19 124 ASP A O 1
ATOM 975 N N . GLY A 1 125 ? -0.323 15.000 -3.998 1.00 90.38 125 GLY A N 1
ATOM 976 C CA . GLY A 1 125 ? -0.382 15.216 -2.558 1.00 90.38 125 GLY A CA 1
ATOM 977 C C . GLY A 1 125 ? -1.793 15.512 -2.058 1.00 90.38 125 GLY A C 1
ATOM 978 O O . GLY A 1 125 ? -2.131 15.088 -0.952 1.00 90.38 125 GLY A O 1
ATOM 979 N N . GLU A 1 126 ? -2.617 16.193 -2.860 1.00 92.81 126 GLU A N 1
ATOM 980 C CA . GLU A 1 126 ? -4.002 16.506 -2.496 1.00 92.81 126 GLU A CA 1
ATOM 981 C C . GLU A 1 126 ? -4.840 15.233 -2.447 1.00 92.81 126 GLU A C 1
ATOM 983 O O . GLU A 1 126 ? -5.458 14.953 -1.419 1.00 92.81 126 GLU A O 1
ATOM 988 N N . LEU A 1 127 ? -4.767 14.402 -3.492 1.00 92.75 127 LEU A N 1
ATOM 989 C CA . LEU A 1 127 ? -5.431 13.099 -3.518 1.00 92.75 127 LEU A CA 1
ATOM 990 C C . LEU A 1 127 ? -5.034 12.233 -2.316 1.00 92.75 127 LEU A C 1
ATOM 992 O O . LEU A 1 127 ? -5.894 11.643 -1.658 1.00 92.75 127 LEU A O 1
ATOM 996 N N . ARG A 1 128 ? -3.737 12.163 -1.996 1.00 92.69 128 ARG A N 1
ATOM 997 C CA . ARG A 1 128 ? -3.272 11.392 -0.836 1.00 92.69 128 ARG A CA 1
ATOM 998 C C . ARG A 1 128 ? -3.873 11.921 0.466 1.00 92.69 128 ARG A C 1
ATOM 1000 O O . ARG A 1 128 ? -4.315 11.126 1.292 1.00 92.69 128 ARG A O 1
ATOM 1007 N N . ASN A 1 129 ? -3.928 13.240 0.647 1.00 94.06 129 ASN A N 1
ATOM 1008 C CA . ASN A 1 129 ? -4.564 13.845 1.818 1.00 94.06 129 ASN A CA 1
ATOM 1009 C C . ASN A 1 129 ? -6.065 13.526 1.874 1.00 94.06 129 ASN A C 1
ATOM 1011 O O . ASN A 1 129 ? -6.588 13.248 2.951 1.00 94.06 129 ASN A O 1
ATOM 1015 N N . THR A 1 130 ? -6.748 13.499 0.726 1.00 96.06 130 THR A N 1
ATOM 1016 C CA . THR A 1 130 ? -8.151 13.078 0.629 1.00 96.06 130 THR A CA 1
ATOM 1017 C C . THR A 1 130 ? -8.346 11.624 1.071 1.00 96.06 130 THR A C 1
ATOM 1019 O O . THR A 1 130 ? -9.259 11.349 1.847 1.00 96.06 130 THR A O 1
ATOM 1022 N N . ILE A 1 131 ? -7.479 10.699 0.643 1.00 96.56 131 ILE A N 1
ATOM 1023 C CA . ILE A 1 131 ? -7.536 9.287 1.062 1.00 96.56 131 ILE A CA 1
ATOM 1024 C C . ILE A 1 131 ? -7.272 9.153 2.570 1.00 96.56 131 ILE A C 1
ATOM 1026 O O . ILE A 1 131 ? -8.003 8.451 3.264 1.00 96.56 131 ILE A O 1
ATOM 1030 N N . ILE A 1 132 ? -6.272 9.863 3.104 1.00 95.62 132 ILE A N 1
ATOM 1031 C CA . ILE A 1 132 ? -5.978 9.865 4.547 1.00 95.62 132 ILE A CA 1
ATOM 1032 C C . ILE A 1 132 ? -7.184 10.386 5.346 1.00 95.62 132 ILE A C 1
ATOM 1034 O O . ILE A 1 132 ? -7.569 9.782 6.349 1.00 95.62 132 ILE A O 1
ATOM 1038 N N . GLY A 1 133 ? -7.822 11.465 4.882 1.00 96.94 133 GLY A N 1
ATOM 1039 C CA . GLY A 1 133 ? -9.039 11.997 5.500 1.00 96.94 133 GLY A CA 1
ATOM 1040 C C . GLY A 1 133 ? -10.210 11.008 5.467 1.00 96.94 133 GLY A C 1
ATOM 1041 O O . GLY A 1 133 ? -10.969 10.916 6.434 1.00 96.94 133 GLY A O 1
ATOM 1042 N N . GLU A 1 134 ? -10.340 10.217 4.399 1.00 98.06 134 GLU A N 1
ATOM 1043 C CA . GLU A 1 134 ? -11.322 9.130 4.323 1.00 98.06 134 GLU A CA 1
ATOM 1044 C C . GLU A 1 134 ? -11.049 8.040 5.373 1.00 98.06 134 GLU A C 1
ATOM 1046 O O . GLU A 1 134 ? -11.970 7.670 6.102 1.00 98.06 134 GLU A O 1
ATOM 1051 N N . ILE A 1 135 ? -9.802 7.565 5.498 1.00 98.50 135 ILE A N 1
ATOM 1052 C CA . ILE A 1 135 ? -9.410 6.552 6.499 1.00 98.50 135 ILE A CA 1
ATOM 1053 C C . ILE A 1 135 ? -9.790 7.021 7.911 1.00 98.50 135 ILE A C 1
ATOM 1055 O O . ILE A 1 135 ? -10.425 6.280 8.670 1.00 98.50 135 ILE A O 1
ATOM 1059 N N . GLN A 1 136 ? -9.460 8.274 8.243 1.00 98.00 136 GLN A N 1
ATOM 1060 C CA . GLN A 1 136 ? -9.790 8.890 9.532 1.00 98.00 136 GLN A CA 1
ATOM 1061 C C . GLN A 1 136 ? -11.306 8.967 9.750 1.00 98.00 136 GLN A C 1
ATOM 1063 O O . GLN A 1 136 ? -11.808 8.503 10.774 1.00 98.00 136 GLN A O 1
ATOM 1068 N N . SER A 1 137 ? -12.048 9.459 8.754 1.00 98.31 137 SER A N 1
ATOM 1069 C CA . SER A 1 137 ? -13.509 9.593 8.822 1.00 98.31 137 SER A CA 1
ATOM 1070 C C . SER A 1 137 ? -14.210 8.243 9.028 1.00 98.31 137 SER A C 1
ATOM 1072 O O . SER A 1 137 ? -15.184 8.153 9.779 1.00 98.31 137 SER A O 1
ATOM 1074 N N . ILE A 1 138 ? -13.706 7.171 8.404 1.00 98.62 138 ILE A N 1
ATOM 1075 C CA . ILE A 1 138 ? -14.232 5.811 8.585 1.00 98.62 138 ILE A CA 1
ATOM 1076 C C . ILE A 1 138 ? -13.958 5.303 10.007 1.00 98.62 138 ILE A C 1
ATOM 1078 O O . ILE A 1 138 ? -14.866 4.785 10.660 1.00 98.62 138 ILE A O 1
ATOM 1082 N N . ALA A 1 139 ? -12.737 5.477 10.524 1.00 98.38 139 ALA A N 1
ATOM 1083 C CA . ALA A 1 139 ? -12.388 5.070 11.889 1.00 98.38 139 ALA A CA 1
ATOM 1084 C C . ALA A 1 139 ? -13.167 5.856 12.967 1.00 98.38 139 ALA A C 1
ATOM 1086 O O . ALA A 1 139 ? -13.487 5.326 14.042 1.00 98.38 139 ALA A O 1
ATOM 1087 N N . GLU A 1 140 ? -13.488 7.121 12.693 1.00 98.38 140 GLU A N 1
ATOM 1088 C CA . GLU A 1 140 ? -14.364 7.951 13.519 1.00 98.38 140 GLU A CA 1
ATOM 1089 C C . GLU A 1 140 ? -15.816 7.479 13.479 1.00 98.38 140 GLU A C 1
ATOM 1091 O O . GLU A 1 140 ? -16.430 7.351 14.536 1.00 98.38 140 GLU A O 1
ATOM 1096 N N . GLU A 1 141 ? -16.356 7.173 12.296 1.00 98.62 141 GLU A N 1
ATOM 1097 C CA . GLU A 1 141 ? -17.704 6.612 12.142 1.00 98.62 141 GLU A CA 1
ATOM 1098 C C . GLU A 1 141 ? -17.843 5.282 12.895 1.00 98.62 141 GLU A C 1
ATOM 1100 O O . GLU A 1 141 ? -18.763 5.119 13.698 1.00 98.62 141 GLU A O 1
ATOM 1105 N N . LEU A 1 142 ? -16.890 4.361 12.717 1.00 98.62 142 LEU A N 1
ATOM 1106 C CA . LEU A 1 142 ? -16.837 3.106 13.475 1.00 98.62 142 LEU A CA 1
ATOM 1107 C C . LEU A 1 142 ? -16.742 3.364 14.985 1.00 98.62 142 LEU A C 1
ATOM 1109 O O . LEU A 1 142 ? -17.357 2.651 15.775 1.00 98.62 142 LEU A O 1
ATOM 1113 N N . GLY A 1 143 ? -16.017 4.409 15.395 1.00 98.00 143 GLY A N 1
ATOM 1114 C CA . GLY A 1 143 ? -15.943 4.856 16.787 1.00 98.00 143 GLY A CA 1
ATOM 1115 C C . GLY A 1 143 ? -17.281 5.338 17.333 1.00 98.00 143 GLY A C 1
ATOM 1116 O O . GLY A 1 143 ? -17.695 4.892 18.400 1.00 98.00 143 GLY A O 1
ATOM 1117 N N . ARG A 1 144 ? -17.981 6.198 16.585 1.00 98.25 144 ARG A N 1
ATOM 1118 C CA . ARG A 1 144 ? -19.309 6.721 16.946 1.00 98.25 144 ARG A CA 1
ATOM 1119 C C . ARG A 1 144 ? -20.350 5.610 17.084 1.00 98.25 144 ARG A C 1
ATOM 1121 O O . ARG A 1 144 ? -21.254 5.732 17.903 1.00 98.25 144 ARG A O 1
ATOM 1128 N N . ARG A 1 145 ? -20.195 4.516 16.334 1.00 98.25 145 ARG A N 1
ATOM 1129 C CA . ARG A 1 145 ? -21.054 3.323 16.414 1.00 98.25 145 ARG A CA 1
ATOM 1130 C C . ARG A 1 145 ? -20.639 2.310 17.478 1.00 98.25 145 ARG A C 1
ATOM 1132 O O . ARG A 1 145 ? -21.324 1.305 17.627 1.00 98.25 145 ARG A O 1
ATOM 1139 N N . GLY A 1 146 ? -19.524 2.531 18.175 1.00 97.88 146 GLY A N 1
ATOM 1140 C CA . GLY A 1 146 ? -18.981 1.554 19.119 1.00 97.88 146 GLY A CA 1
ATOM 1141 C C . GLY A 1 146 ? -18.558 0.239 18.456 1.00 97.88 146 GLY A C 1
ATOM 1142 O O . GLY A 1 146 ? -18.685 -0.800 19.082 1.00 97.88 146 GLY A O 1
ATOM 1143 N N . ALA A 1 147 ? -18.098 0.286 17.200 1.00 98.44 147 ALA A N 1
ATOM 1144 C CA . ALA A 1 147 ? -17.775 -0.883 16.375 1.00 98.44 147 ALA A CA 1
ATOM 1145 C C . ALA A 1 147 ? -16.294 -0.931 15.946 1.00 98.44 147 ALA A C 1
ATOM 1147 O O . ALA A 1 147 ? -15.934 -1.576 14.958 1.00 98.44 147 ALA A O 1
ATOM 1148 N N . ARG A 1 148 ? -15.405 -0.215 16.647 1.00 97.94 148 ARG A N 1
ATOM 1149 C CA . ARG A 1 148 ? -13.966 -0.173 16.316 1.00 97.94 148 ARG A CA 1
ATOM 1150 C C . ARG A 1 148 ? -13.278 -1.524 16.489 1.00 97.94 148 ARG A C 1
ATOM 1152 O O . ARG A 1 148 ? -12.286 -1.771 15.808 1.00 97.94 148 ARG A O 1
ATOM 1159 N N . GLU A 1 149 ? -13.794 -2.421 17.331 1.00 98.19 149 GLU A N 1
ATOM 1160 C CA . GLU A 1 149 ? -13.244 -3.773 17.477 1.00 98.19 149 GLU A CA 1
ATOM 1161 C C . GLU A 1 149 ? -13.297 -4.580 16.172 1.00 98.19 149 GLU A C 1
ATOM 1163 O O . GLU A 1 149 ? -12.506 -5.504 15.983 1.00 98.19 149 GLU A O 1
ATOM 1168 N N . ARG A 1 150 ? -14.159 -4.188 15.223 1.00 98.62 150 ARG A N 1
ATOM 1169 C CA . ARG A 1 150 ? -14.240 -4.801 13.890 1.00 98.62 150 ARG A CA 1
ATOM 1170 C C . ARG A 1 150 ? -12.987 -4.577 13.040 1.00 98.62 150 ARG A C 1
ATOM 1172 O O . ARG A 1 150 ? -12.795 -5.303 12.071 1.00 98.62 150 ARG A O 1
ATOM 1179 N N . LEU A 1 151 ? -12.114 -3.638 13.416 1.00 98.69 151 LEU A N 1
ATOM 1180 C CA . LEU A 1 151 ? -10.812 -3.427 12.772 1.00 98.69 151 LEU A CA 1
ATOM 1181 C C . LEU A 1 151 ? -9.700 -4.324 13.343 1.00 98.69 151 LEU A C 1
ATOM 1183 O O . LEU A 1 151 ? -8.647 -4.442 12.723 1.00 98.69 151 LEU A O 1
ATOM 1187 N N . LEU A 1 152 ? -9.907 -5.001 14.482 1.00 98.62 152 LEU A N 1
ATOM 1188 C CA . LEU A 1 152 ? -8.879 -5.857 15.098 1.00 98.62 152 LEU A CA 1
ATOM 1189 C C . LEU A 1 152 ? -8.358 -6.986 14.191 1.00 98.62 152 LEU A C 1
ATOM 1191 O O . LEU A 1 152 ? -7.162 -7.273 14.260 1.00 98.62 152 LEU A O 1
ATOM 1195 N N . PRO A 1 153 ? -9.177 -7.639 13.340 1.00 98.56 153 PRO A N 1
ATOM 1196 C CA . PRO A 1 153 ? -8.661 -8.624 12.388 1.00 98.56 153 PRO A CA 1
ATOM 1197 C C . PRO A 1 153 ? -7.662 -8.034 11.381 1.00 98.56 153 PRO A C 1
ATOM 1199 O O . PRO A 1 153 ? -6.783 -8.743 10.902 1.00 98.56 153 PRO A O 1
ATOM 1202 N N . LEU A 1 154 ? -7.750 -6.733 11.084 1.00 98.62 154 LEU A N 1
ATOM 1203 C CA . LEU A 1 154 ? -6.883 -6.067 10.109 1.00 98.62 154 LEU A CA 1
ATOM 1204 C C . LEU A 1 154 ? -5.457 -5.822 10.624 1.00 98.62 154 LEU A C 1
ATOM 1206 O O . LEU A 1 154 ? -4.571 -5.503 9.830 1.00 98.62 154 LEU A O 1
ATOM 1210 N N . LEU A 1 155 ? -5.199 -6.037 11.919 1.00 98.31 155 LEU A N 1
ATOM 1211 C CA . LEU A 1 155 ? -3.847 -6.021 12.493 1.00 98.31 155 LEU A CA 1
ATOM 1212 C C . LEU A 1 155 ? -2.933 -7.100 11.890 1.00 98.31 155 LEU A C 1
ATOM 1214 O O . LEU A 1 155 ? -1.710 -6.963 11.952 1.00 98.31 155 LEU A O 1
ATOM 1218 N N . ASP A 1 156 ? -3.526 -8.123 11.269 1.00 97.75 156 ASP A N 1
ATOM 1219 C CA . ASP A 1 156 ? -2.834 -9.210 10.571 1.00 97.75 156 ASP A CA 1
ATOM 1220 C C . ASP A 1 156 ? -2.882 -9.058 9.035 1.00 97.75 156 ASP A C 1
ATOM 1222 O O . ASP A 1 156 ? -2.522 -9.983 8.307 1.00 97.75 156 ASP A O 1
ATOM 1226 N N . SER A 1 157 ? -3.326 -7.904 8.518 1.00 97.62 157 SER A N 1
ATOM 1227 C CA . SER A 1 157 ? -3.405 -7.651 7.073 1.00 97.62 157 SER A CA 1
ATOM 1228 C C . SER A 1 157 ? -2.034 -7.800 6.389 1.00 97.62 157 SER A C 1
ATOM 1230 O O . SER A 1 157 ? -1.020 -7.347 6.928 1.00 97.62 157 SER A O 1
ATOM 1232 N N . PRO A 1 158 ? -1.959 -8.370 5.171 1.00 94.81 158 PRO A N 1
ATOM 1233 C CA . PRO A 1 158 ? -0.709 -8.399 4.413 1.00 94.81 158 PRO A CA 1
ATOM 1234 C C . PRO A 1 158 ? -0.245 -6.992 4.004 1.00 94.81 158 PRO A C 1
ATOM 1236 O O . PRO A 1 158 ? 0.948 -6.771 3.799 1.00 94.81 158 PRO A O 1
ATOM 1239 N N . ASN A 1 159 ? -1.168 -6.031 3.907 1.00 95.25 159 ASN A N 1
ATOM 1240 C CA . ASN A 1 159 ? -0.853 -4.648 3.580 1.00 95.25 159 ASN A CA 1
ATOM 1241 C C . ASN A 1 159 ? -0.397 -3.890 4.839 1.00 95.25 159 ASN A C 1
ATOM 1243 O O . ASN A 1 159 ? -1.105 -3.827 5.847 1.00 95.25 159 ASN A O 1
ATOM 1247 N N . ILE A 1 160 ? 0.806 -3.316 4.788 1.00 96.06 160 ILE A N 1
ATOM 1248 C CA . ILE A 1 160 ? 1.442 -2.684 5.949 1.00 96.06 160 ILE A CA 1
ATOM 1249 C C . ILE A 1 160 ? 0.711 -1.422 6.426 1.00 96.06 160 ILE A C 1
ATOM 1251 O O . ILE A 1 160 ? 0.506 -1.281 7.630 1.00 96.06 160 ILE A O 1
ATOM 1255 N N . THR A 1 161 ? 0.235 -0.581 5.509 1.00 96.69 161 THR A N 1
ATOM 1256 C CA . THR A 1 161 ? -0.579 0.601 5.826 1.00 96.69 161 THR A CA 1
ATOM 1257 C C . THR A 1 161 ? -1.869 0.203 6.535 1.00 96.69 161 THR A C 1
ATOM 1259 O O . THR A 1 161 ? -2.199 0.760 7.575 1.00 96.69 161 THR A O 1
ATOM 1262 N N . THR A 1 162 ? -2.555 -0.838 6.052 1.00 98.25 162 THR A N 1
ATOM 1263 C CA . THR A 1 162 ? -3.770 -1.367 6.695 1.00 98.25 162 THR A CA 1
ATOM 1264 C C . THR A 1 162 ? -3.497 -1.794 8.136 1.00 98.25 162 THR A C 1
ATOM 1266 O O . THR A 1 162 ? -4.272 -1.458 9.029 1.00 98.25 162 THR A O 1
ATOM 1269 N N . ARG A 1 163 ? -2.378 -2.490 8.391 1.00 98.12 163 ARG A N 1
ATOM 1270 C CA . ARG A 1 163 ? -1.982 -2.873 9.758 1.00 98.12 163 ARG A CA 1
ATOM 1271 C C . ARG A 1 163 ? -1.707 -1.658 10.637 1.00 98.12 163 ARG A C 1
ATOM 1273 O O . ARG A 1 163 ? -2.159 -1.629 11.781 1.00 98.12 163 ARG A O 1
ATOM 1280 N N . ALA A 1 164 ? -0.969 -0.680 10.116 1.00 98.12 164 ALA A N 1
ATOM 1281 C CA . ALA A 1 164 ? -0.609 0.530 10.846 1.00 98.12 164 ALA A CA 1
ATOM 1282 C C . ALA A 1 164 ? -1.854 1.345 11.225 1.00 98.12 164 ALA A C 1
ATOM 1284 O O . ALA A 1 164 ? -2.039 1.680 12.396 1.00 98.12 164 ALA A O 1
ATOM 1285 N N . GLU A 1 165 ? -2.741 1.600 10.262 1.00 98.38 165 GLU A N 1
ATOM 1286 C CA . GLU A 1 165 ? -3.962 2.374 10.487 1.00 98.38 165 GLU A CA 1
ATOM 1287 C C . GLU A 1 165 ? -4.959 1.637 11.384 1.00 98.38 165 GLU A C 1
ATOM 1289 O O . GLU A 1 165 ? -5.529 2.240 12.297 1.00 98.38 165 GLU A O 1
ATOM 1294 N N . ALA A 1 166 ? -5.126 0.320 11.210 1.00 98.69 166 ALA A N 1
ATOM 1295 C CA . ALA A 1 166 ? -5.947 -0.480 12.116 1.00 98.69 166 ALA A CA 1
ATOM 1296 C C . ALA A 1 166 ? -5.415 -0.404 13.556 1.00 98.69 166 ALA A C 1
ATOM 1298 O O . ALA A 1 166 ? -6.189 -0.175 14.485 1.00 98.69 166 ALA A O 1
ATOM 1299 N N . ALA A 1 167 ? -4.095 -0.504 13.749 1.00 98.50 167 ALA A N 1
ATOM 1300 C CA . ALA A 1 167 ? -3.484 -0.408 15.071 1.00 98.50 167 ALA A CA 1
ATOM 1301 C C . ALA A 1 167 ? -3.717 0.960 15.724 1.00 98.50 167 ALA A C 1
ATOM 1303 O O . ALA A 1 167 ? -4.128 1.011 16.886 1.00 98.50 167 ALA A O 1
ATOM 1304 N N . ARG A 1 168 ? -3.543 2.060 14.977 1.00 98.31 168 ARG A N 1
ATOM 1305 C CA . ARG A 1 168 ? -3.859 3.420 15.457 1.00 98.31 168 ARG A CA 1
ATOM 1306 C C . ARG A 1 168 ? -5.332 3.553 15.846 1.00 98.31 168 ARG A C 1
ATOM 1308 O O . ARG A 1 168 ? -5.641 4.083 16.913 1.00 98.31 168 ARG A O 1
ATOM 1315 N N . ALA A 1 169 ? -6.241 3.028 15.025 1.00 98.25 169 ALA A N 1
ATOM 1316 C CA . ALA A 1 169 ? -7.680 3.099 15.272 1.00 98.25 169 ALA A CA 1
ATOM 1317 C C . ALA A 1 169 ? -8.127 2.273 16.493 1.00 98.25 169 ALA A C 1
ATOM 1319 O O . ALA A 1 169 ? -9.071 2.661 17.190 1.00 98.25 169 ALA A O 1
ATOM 1320 N N . THR A 1 170 ? -7.454 1.154 16.784 1.00 98.44 170 THR A N 1
ATOM 1321 C CA . THR A 1 170 ? -7.836 0.232 17.870 1.00 98.44 170 THR A CA 1
ATOM 1322 C C . THR A 1 170 ? -6.992 0.349 19.139 1.00 98.44 170 THR A C 1
ATOM 1324 O O . THR A 1 170 ? -7.256 -0.380 20.096 1.00 98.44 170 THR A O 1
ATOM 1327 N N . ILE A 1 171 ? -6.011 1.260 19.198 1.00 98.06 171 ILE A N 1
ATOM 1328 C CA . ILE A 1 171 ? -5.055 1.373 20.319 1.00 98.06 171 ILE A CA 1
ATOM 1329 C C . ILE A 1 171 ? -5.736 1.511 21.689 1.00 98.06 171 ILE A C 1
ATOM 1331 O O . ILE A 1 171 ? -5.278 0.938 22.666 1.00 98.06 171 ILE A O 1
ATOM 1335 N N . ARG A 1 172 ? -6.874 2.213 21.769 1.00 96.00 172 ARG A N 1
ATOM 1336 C CA . ARG A 1 172 ? -7.615 2.411 23.029 1.00 96.00 172 ARG A CA 1
ATOM 1337 C C . ARG A 1 172 ? -8.456 1.201 23.459 1.00 96.00 172 ARG A C 1
ATOM 1339 O O . ARG A 1 172 ? -8.938 1.185 24.583 1.00 96.00 172 ARG A O 1
ATOM 1346 N N . ILE A 1 173 ? -8.664 0.227 22.571 1.00 97.06 173 ILE A N 1
ATOM 1347 C CA . ILE A 1 173 ? -9.513 -0.955 22.810 1.00 97.06 173 ILE A CA 1
ATOM 1348 C C . ILE A 1 173 ? -8.652 -2.201 23.023 1.00 97.06 173 ILE A C 1
ATOM 1350 O O . ILE A 1 173 ? -8.951 -3.015 23.890 1.00 97.06 173 ILE A O 1
ATOM 1354 N N . ALA A 1 174 ? -7.571 -2.344 22.255 1.00 97.31 174 ALA A N 1
ATOM 1355 C CA . ALA A 1 174 ? -6.633 -3.459 22.357 1.00 97.31 174 ALA A CA 1
ATOM 1356 C C . ALA A 1 174 ? -5.179 -2.947 22.340 1.00 97.31 174 ALA A C 1
ATOM 1358 O O . ALA A 1 174 ? -4.448 -3.221 21.381 1.00 97.31 174 ALA A O 1
ATOM 1359 N N . PRO A 1 175 ? -4.749 -2.193 23.374 1.00 96.75 175 PRO A N 1
ATOM 1360 C CA . PRO A 1 175 ? -3.465 -1.492 23.381 1.00 96.75 175 PRO A CA 1
ATOM 1361 C C . PRO A 1 175 ? -2.280 -2.429 23.166 1.00 96.75 175 PRO A C 1
ATOM 1363 O O . PRO A 1 175 ? -1.439 -2.151 22.321 1.00 96.75 175 PRO A O 1
ATOM 1366 N N . GLU A 1 176 ? -2.235 -3.574 23.847 1.00 96.44 176 GLU A N 1
ATOM 1367 C CA . GLU A 1 176 ? -1.116 -4.519 23.736 1.00 96.44 176 GLU A CA 1
ATOM 1368 C C . GLU A 1 176 ? -0.911 -5.023 22.300 1.00 96.44 176 GLU A C 1
ATOM 1370 O O . GLU A 1 176 ? 0.203 -5.005 21.772 1.00 96.44 176 GLU A O 1
ATOM 1375 N N . ARG A 1 177 ? -1.999 -5.439 21.637 1.00 97.44 177 ARG A N 1
ATOM 1376 C CA . ARG A 1 177 ? -1.934 -5.963 20.268 1.00 97.44 177 ARG A CA 1
ATOM 1377 C C . ARG A 1 177 ? -1.611 -4.853 19.268 1.00 97.44 177 ARG A C 1
ATOM 1379 O O . ARG A 1 177 ? -0.781 -5.062 18.392 1.00 97.44 177 ARG A O 1
ATOM 1386 N N . ALA A 1 178 ? -2.213 -3.675 19.427 1.00 97.81 178 ALA A N 1
ATOM 1387 C CA . ALA A 1 178 ? -1.953 -2.525 18.568 1.00 97.81 178 ALA A CA 1
ATOM 1388 C C . ALA A 1 178 ? -0.511 -1.999 18.703 1.00 97.81 178 ALA A C 1
ATOM 1390 O O . ALA A 1 178 ? 0.120 -1.718 17.686 1.00 97.81 178 ALA A O 1
ATOM 1391 N N . VAL A 1 179 ? 0.044 -1.932 19.921 1.00 97.50 179 VAL A N 1
ATOM 1392 C CA . VAL A 1 179 ? 1.457 -1.577 20.148 1.00 97.50 179 VAL A CA 1
ATOM 1393 C C . VAL A 1 179 ? 2.368 -2.561 19.438 1.00 97.50 179 VAL A C 1
ATOM 1395 O O . VAL A 1 179 ? 3.194 -2.137 18.638 1.00 97.50 179 VAL A O 1
ATOM 1398 N N . LYS A 1 180 ? 2.165 -3.866 19.650 1.00 97.19 180 LYS A N 1
ATOM 1399 C CA . LYS A 1 180 ? 2.972 -4.902 18.996 1.00 97.19 180 LYS A CA 1
ATOM 1400 C C . LYS A 1 180 ? 2.925 -4.787 17.469 1.00 97.19 180 LYS A C 1
ATOM 1402 O O . LYS A 1 180 ? 3.946 -4.951 16.804 1.00 97.19 180 LYS A O 1
ATOM 1407 N N . THR A 1 181 ? 1.754 -4.492 16.903 1.00 97.69 181 THR A N 1
ATOM 1408 C CA . THR A 1 181 ? 1.612 -4.258 15.460 1.00 97.69 181 THR A CA 1
ATOM 1409 C C . THR A 1 181 ? 2.380 -3.013 15.014 1.00 97.69 181 THR A C 1
ATOM 1411 O O . THR A 1 181 ? 3.121 -3.091 14.037 1.00 97.69 181 THR A O 1
ATOM 1414 N N . LEU A 1 182 ? 2.259 -1.884 15.719 1.00 96.94 182 LEU A N 1
ATOM 1415 C CA . LEU A 1 182 ? 2.991 -0.654 15.386 1.00 96.94 182 LEU A CA 1
ATOM 1416 C C . LEU A 1 182 ? 4.506 -0.813 15.543 1.00 96.94 182 LEU A C 1
ATOM 1418 O O . LEU A 1 182 ? 5.252 -0.273 14.732 1.00 96.94 182 LEU A O 1
ATOM 1422 N N . GLU A 1 183 ? 4.971 -1.577 16.529 1.00 95.56 183 GLU A N 1
ATOM 1423 C CA . GLU A 1 183 ? 6.387 -1.920 16.688 1.00 95.56 183 GLU A CA 1
ATOM 1424 C C . GLU A 1 183 ? 6.887 -2.720 15.484 1.00 95.56 183 GLU A C 1
ATOM 1426 O O . GLU A 1 183 ? 7.852 -2.312 14.839 1.00 95.56 183 GLU A O 1
ATOM 1431 N N . ALA A 1 184 ? 6.161 -3.768 15.085 1.00 95.69 184 ALA A N 1
ATOM 1432 C CA . ALA A 1 184 ? 6.500 -4.551 13.898 1.00 95.69 184 ALA A CA 1
ATOM 1433 C C . ALA A 1 184 ? 6.492 -3.712 12.603 1.00 95.69 184 ALA A C 1
ATOM 1435 O O . ALA A 1 184 ? 7.295 -3.952 11.699 1.00 95.69 184 ALA A O 1
ATOM 1436 N N . VAL A 1 185 ? 5.605 -2.716 12.498 1.00 95.44 185 VAL A N 1
ATOM 1437 C CA . VAL A 1 185 ? 5.607 -1.748 11.388 1.00 95.44 185 VAL A CA 1
ATOM 1438 C C . VAL A 1 185 ? 6.819 -0.812 11.475 1.00 95.44 185 VAL A C 1
ATOM 1440 O O . VAL A 1 185 ? 7.465 -0.565 10.459 1.00 95.44 185 VAL A O 1
ATOM 1443 N N . SER A 1 186 ? 7.176 -0.335 12.670 1.00 93.00 186 SER A N 1
ATOM 1444 C CA . SER A 1 186 ? 8.352 0.522 12.891 1.00 93.00 186 SER A CA 1
ATOM 1445 C C . SER A 1 186 ? 9.684 -0.189 12.639 1.00 93.00 186 SER A C 1
ATOM 1447 O O . SER A 1 186 ? 10.679 0.448 12.318 1.00 93.00 186 SER A O 1
ATOM 1449 N N . GLU A 1 187 ? 9.706 -1.515 12.732 1.00 92.19 187 GLU A N 1
ATOM 1450 C CA . GLU A 1 187 ? 10.868 -2.343 12.396 1.00 92.19 187 GLU A CA 1
ATOM 1451 C C . GLU A 1 187 ? 10.885 -2.769 10.921 1.00 92.19 187 GLU A C 1
ATOM 1453 O O . GLU A 1 187 ? 11.837 -3.398 10.445 1.00 92.19 187 GLU A O 1
ATOM 1458 N N . SER A 1 188 ? 9.831 -2.439 10.169 1.00 89.06 188 SER A N 1
ATOM 1459 C CA . SER A 1 188 ? 9.776 -2.736 8.745 1.00 89.06 188 SER A CA 1
ATOM 1460 C C . SER A 1 188 ? 10.795 -1.898 7.966 1.00 89.06 188 SER A C 1
ATOM 1462 O O . SER A 1 188 ? 11.212 -0.818 8.375 1.00 89.06 188 SER A O 1
ATOM 1464 N N . LYS A 1 189 ? 11.192 -2.381 6.786 1.00 84.06 189 LYS A N 1
ATOM 1465 C CA . LYS A 1 189 ? 12.040 -1.610 5.859 1.00 84.06 189 LYS A CA 1
ATOM 1466 C C . LYS A 1 189 ? 11.241 -0.602 5.023 1.00 84.06 189 LYS A C 1
ATOM 1468 O O . LYS A 1 189 ? 11.797 -0.023 4.092 1.00 84.06 189 LYS A O 1
ATOM 1473 N N . ASP A 1 190 ? 9.957 -0.426 5.321 1.00 82.69 190 ASP A N 1
ATOM 1474 C CA . ASP A 1 190 ? 9.102 0.555 4.669 1.00 82.69 190 ASP A CA 1
ATOM 1475 C C . ASP A 1 190 ? 9.329 1.919 5.324 1.00 82.69 190 ASP A C 1
ATOM 1477 O O . ASP A 1 190 ? 8.901 2.173 6.449 1.00 82.69 190 ASP A O 1
ATOM 1481 N N . SER A 1 191 ? 10.046 2.803 4.631 1.00 77.81 191 SER A N 1
ATOM 1482 C CA . SER A 1 191 ? 10.407 4.116 5.171 1.00 77.81 191 SER A CA 1
ATOM 1483 C C . SER A 1 191 ? 9.199 5.007 5.461 1.00 77.81 191 SER A C 1
ATOM 1485 O O . SER A 1 191 ? 9.292 5.875 6.329 1.00 77.81 191 SER A O 1
ATOM 1487 N N . CYS A 1 192 ? 8.091 4.826 4.737 1.00 79.50 192 CYS A N 1
ATOM 1488 C CA . CYS A 1 192 ? 6.898 5.648 4.910 1.00 79.50 192 CYS A CA 1
ATOM 1489 C C . CYS A 1 192 ? 6.157 5.249 6.187 1.00 79.50 19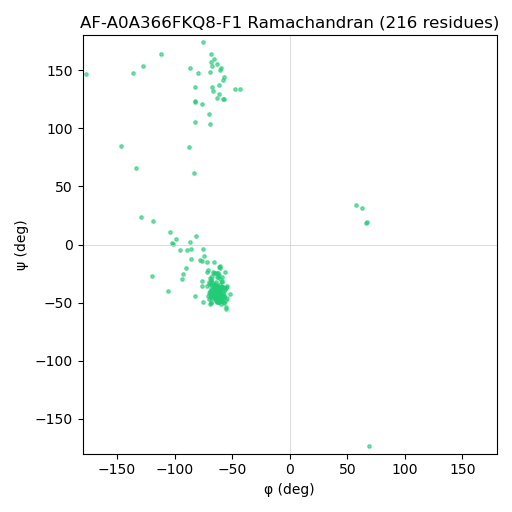2 CYS A C 1
ATOM 1491 O O . CYS A 1 192 ? 5.862 6.105 7.024 1.00 79.50 192 CYS A O 1
ATOM 1493 N N . GLU A 1 193 ? 5.918 3.951 6.372 1.00 87.69 193 GLU A N 1
ATOM 1494 C CA . GLU A 1 193 ? 5.183 3.465 7.540 1.00 87.69 193 GLU A CA 1
ATOM 1495 C C . GLU A 1 193 ? 6.025 3.456 8.819 1.00 87.69 193 GLU A C 1
ATOM 1497 O O . GLU A 1 193 ? 5.496 3.717 9.903 1.00 87.69 193 GLU A O 1
ATOM 1502 N N . LEU A 1 194 ? 7.342 3.241 8.711 1.00 87.56 194 LEU A N 1
ATOM 1503 C CA . LEU A 1 194 ? 8.249 3.244 9.862 1.00 87.56 194 LEU A CA 1
ATOM 1504 C C . LEU A 1 194 ? 8.183 4.560 10.641 1.00 87.56 194 LEU A C 1
ATOM 1506 O O . LEU A 1 194 ? 8.047 4.554 11.870 1.00 87.56 194 LEU A O 1
ATOM 1510 N N . GLY A 1 195 ? 8.278 5.690 9.930 1.00 85.94 195 GLY A N 1
ATOM 1511 C CA . GLY A 1 195 ? 8.254 7.018 10.544 1.00 85.94 195 GLY A CA 1
ATOM 1512 C C . GLY A 1 195 ? 6.912 7.300 11.216 1.00 85.94 195 GLY A C 1
ATOM 1513 O O . GLY A 1 195 ? 6.871 7.725 12.373 1.00 85.94 195 GLY A O 1
ATOM 1514 N N . GLY A 1 196 ? 5.815 6.982 10.522 1.00 89.75 196 GLY A N 1
ATOM 1515 C CA . GLY A 1 196 ? 4.462 7.145 11.046 1.00 89.75 196 GLY A CA 1
ATOM 1516 C C . GLY A 1 196 ? 4.207 6.303 12.297 1.00 89.75 196 GLY A C 1
ATOM 1517 O O . GLY A 1 196 ? 3.718 6.823 13.298 1.00 89.75 196 GLY A O 1
ATOM 1518 N N . ALA A 1 197 ? 4.558 5.015 12.276 1.00 93.00 197 ALA A N 1
ATOM 1519 C CA . ALA A 1 197 ? 4.361 4.117 13.415 1.00 93.00 197 ALA A CA 1
ATOM 1520 C C . ALA A 1 197 ? 5.212 4.516 14.631 1.00 93.00 197 ALA A C 1
ATOM 1522 O O . ALA A 1 197 ? 4.696 4.563 15.750 1.00 93.00 197 ALA A O 1
ATOM 1523 N N . SER A 1 198 ? 6.479 4.888 14.413 1.00 91.50 198 SER A N 1
ATOM 1524 C CA . SER A 1 198 ? 7.374 5.359 15.480 1.00 91.50 198 SER A CA 1
ATOM 1525 C C . SER A 1 198 ? 6.826 6.609 16.174 1.00 91.50 198 SER A C 1
ATOM 1527 O O . SER A 1 198 ? 6.805 6.678 17.405 1.00 91.50 198 SER A O 1
ATOM 1529 N N . MET A 1 199 ? 6.333 7.575 15.392 1.00 93.06 199 MET A N 1
ATOM 1530 C CA . MET A 1 199 ? 5.720 8.795 15.922 1.00 93.06 199 MET A CA 1
ATOM 1531 C C . MET A 1 199 ? 4.404 8.518 16.652 1.00 93.06 199 MET A C 1
ATOM 1533 O O . MET A 1 199 ? 4.166 9.107 17.705 1.00 93.06 199 MET A O 1
ATOM 1537 N N . SER A 1 200 ? 3.567 7.605 16.143 1.00 94.62 200 SER A N 1
ATOM 1538 C CA . SER A 1 200 ? 2.333 7.202 16.834 1.00 94.62 200 SER A CA 1
ATOM 1539 C C . SER A 1 200 ? 2.624 6.600 18.206 1.00 94.62 200 SER A C 1
ATOM 1541 O O . SER A 1 200 ? 1.987 6.984 19.181 1.00 94.62 200 SER A O 1
ATOM 1543 N N . LEU A 1 201 ? 3.611 5.706 18.305 1.00 94.88 201 LEU A N 1
ATOM 1544 C CA . LEU A 1 201 ? 3.993 5.106 19.584 1.00 94.88 201 LEU A CA 1
ATOM 1545 C C . LEU A 1 201 ? 4.480 6.164 20.583 1.00 94.88 201 LEU A C 1
ATOM 1547 O O . LEU A 1 201 ? 4.022 6.172 21.721 1.00 94.88 201 LEU A O 1
ATOM 1551 N N . LEU A 1 202 ? 5.339 7.096 20.151 1.00 94.00 202 LEU A N 1
ATOM 1552 C CA . LEU A 1 202 ? 5.791 8.209 20.996 1.00 94.00 202 LEU A CA 1
ATOM 1553 C C . LEU A 1 202 ? 4.617 9.071 21.487 1.00 94.00 202 LEU A C 1
ATOM 1555 O O . LEU A 1 202 ? 4.568 9.446 22.656 1.00 94.00 202 LEU A O 1
ATOM 1559 N N . TYR A 1 203 ? 3.670 9.377 20.598 1.00 96.00 203 TYR A N 1
ATOM 1560 C CA . TYR A 1 203 ? 2.481 10.151 20.941 1.00 96.00 203 TYR A CA 1
ATOM 1561 C C . TYR A 1 203 ? 1.606 9.423 21.972 1.00 96.00 203 TYR A C 1
ATOM 1563 O O . TYR A 1 203 ? 1.196 10.017 22.964 1.00 96.00 203 TYR A O 1
ATOM 1571 N N . TYR A 1 204 ? 1.367 8.122 21.793 1.00 96.56 204 TYR A N 1
ATOM 1572 C CA . TYR A 1 204 ? 0.551 7.342 22.726 1.00 96.56 204 TYR A CA 1
ATOM 1573 C C . TYR A 1 204 ? 1.209 7.151 24.098 1.00 96.56 204 TYR A C 1
ATOM 1575 O O . TYR A 1 204 ? 0.491 7.068 25.094 1.00 96.56 204 TYR A O 1
ATOM 1583 N N . GLU A 1 205 ? 2.543 7.111 24.168 1.00 95.00 205 GLU A N 1
ATOM 1584 C CA . GLU A 1 205 ? 3.279 7.164 25.439 1.00 95.00 205 GLU A CA 1
ATOM 1585 C C . GLU A 1 205 ? 3.077 8.512 26.139 1.00 95.00 205 GLU A C 1
ATOM 1587 O O . GLU A 1 205 ? 2.791 8.554 27.334 1.00 95.00 205 GLU A O 1
ATOM 1592 N N . PHE A 1 206 ? 3.207 9.614 25.394 1.00 95.31 206 PHE A N 1
ATOM 1593 C CA . PHE A 1 206 ? 3.054 10.970 25.926 1.00 95.31 206 PHE A CA 1
ATOM 1594 C C . PHE A 1 206 ? 1.640 11.227 26.468 1.00 95.31 206 PHE A C 1
ATOM 1596 O O . PHE A 1 206 ? 1.486 11.792 27.547 1.00 95.31 206 PHE A O 1
ATOM 1603 N N . GLU A 1 207 ? 0.616 10.752 25.759 1.00 94.62 207 GLU A N 1
ATOM 1604 C CA . GLU A 1 207 ? -0.793 10.846 26.168 1.00 94.62 207 GLU A CA 1
ATOM 1605 C C . GLU A 1 207 ? -1.177 9.860 27.288 1.00 94.62 207 GLU A C 1
ATOM 1607 O O . GLU A 1 207 ? -2.325 9.843 27.732 1.00 94.62 207 GLU A O 1
ATOM 1612 N N . GLY A 1 208 ? -0.260 8.987 27.720 1.00 94.62 208 GLY A N 1
ATOM 1613 C CA . GLY A 1 208 ? -0.540 7.959 28.726 1.00 94.62 208 GLY A CA 1
ATOM 1614 C C . GLY A 1 208 ? -1.532 6.884 28.264 1.00 94.62 208 GLY A C 1
ATOM 1615 O O . GLY A 1 208 ? -2.110 6.184 29.094 1.00 94.62 208 GLY A O 1
ATOM 1616 N N . ILE A 1 209 ? -1.742 6.742 26.950 1.00 94.19 209 ILE A N 1
A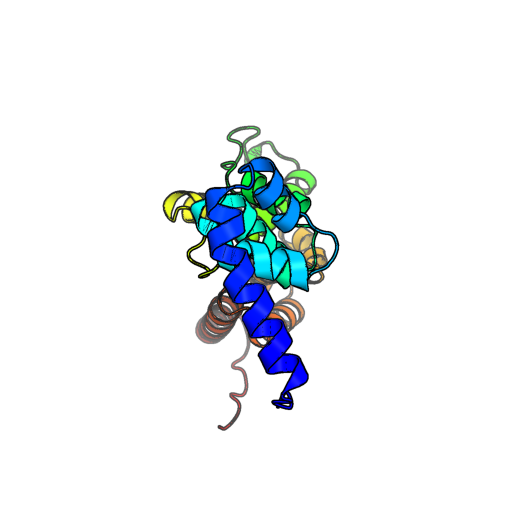TOM 1617 C CA . ILE A 1 209 ? -2.583 5.683 26.365 1.00 94.19 209 ILE A CA 1
ATOM 1618 C C . ILE A 1 209 ? -1.872 4.333 26.473 1.00 94.19 209 ILE A C 1
ATOM 1620 O O . ILE A 1 209 ? -2.520 3.308 26.685 1.00 94.19 209 ILE A O 1
ATOM 1624 N N . ILE A 1 210 ? -0.544 4.334 26.337 1.00 94.44 210 ILE A N 1
ATOM 1625 C CA . ILE A 1 210 ? 0.304 3.157 26.531 1.00 94.44 210 ILE A CA 1
ATOM 1626 C C . ILE A 1 210 ? 1.429 3.476 27.524 1.00 94.44 210 ILE A C 1
ATOM 1628 O O . ILE A 1 210 ? 1.830 4.637 27.639 1.00 94.44 210 ILE A O 1
ATOM 1632 N N . PRO A 1 211 ? 1.967 2.475 28.244 1.00 91.38 211 PRO A N 1
ATOM 1633 C CA . PRO A 1 211 ? 3.123 2.678 29.111 1.00 91.38 211 PRO A CA 1
ATOM 1634 C C . PRO A 1 211 ? 4.354 3.149 28.329 1.00 91.38 211 PRO A C 1
ATOM 1636 O O . PRO A 1 211 ? 4.557 2.755 27.181 1.00 91.38 211 PRO A O 1
ATOM 1639 N N . ALA A 1 212 ? 5.221 3.926 28.983 1.00 90.44 212 ALA A N 1
ATOM 1640 C CA . ALA A 1 212 ? 6.502 4.324 28.409 1.00 90.44 212 ALA A CA 1
ATOM 1641 C C . ALA A 1 212 ? 7.340 3.090 28.032 1.00 90.44 212 ALA A C 1
ATOM 1643 O O . ALA A 1 212 ? 7.614 2.225 28.873 1.00 90.44 212 ALA A O 1
ATOM 1644 N N . ARG A 1 213 ? 7.769 3.010 26.769 1.00 87.56 213 ARG A N 1
ATOM 1645 C CA . ARG A 1 213 ? 8.590 1.894 26.288 1.00 87.56 213 ARG A CA 1
ATOM 1646 C C . ARG A 1 213 ? 10.051 2.083 26.688 1.00 87.56 213 ARG A C 1
ATOM 1648 O O . ARG A 1 213 ? 10.574 3.198 26.743 1.00 87.56 213 ARG 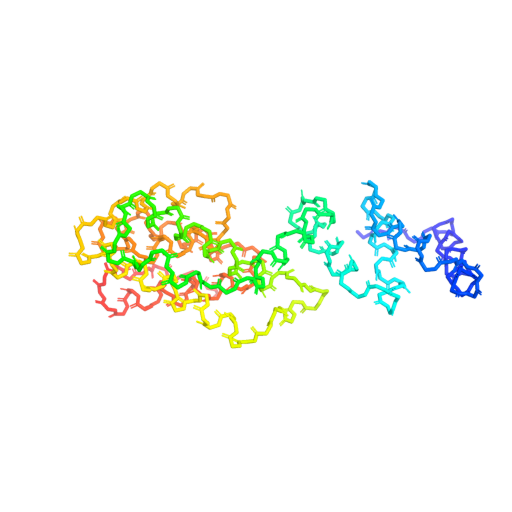A O 1
ATOM 1655 N N . LYS A 1 214 ? 10.751 0.973 26.942 1.00 79.25 214 LYS A N 1
ATOM 1656 C CA . LYS A 1 214 ? 12.203 0.997 27.162 1.00 79.25 214 LYS A CA 1
ATOM 1657 C C . LYS A 1 214 ? 12.886 1.321 25.837 1.00 79.25 214 LYS A C 1
ATOM 1659 O O . LYS A 1 214 ? 12.844 0.517 24.911 1.00 79.25 214 LYS A O 1
ATOM 1664 N N . ARG A 1 215 ? 13.512 2.494 25.744 1.00 72.69 215 ARG A N 1
ATOM 1665 C CA . ARG A 1 215 ? 14.290 2.860 24.557 1.00 72.69 215 ARG A CA 1
ATOM 1666 C C . ARG A 1 215 ? 15.527 1.960 24.471 1.00 72.69 215 ARG A C 1
ATOM 1668 O O . ARG A 1 215 ? 16.177 1.768 25.503 1.00 72.69 215 ARG A O 1
ATOM 1675 N N . PRO A 1 216 ? 15.869 1.419 23.289 1.00 62.38 216 PRO A N 1
ATOM 1676 C CA . PRO A 1 216 ? 17.151 0.757 23.114 1.00 62.38 216 PRO A CA 1
ATOM 1677 C C . PRO A 1 216 ? 18.256 1.765 23.451 1.00 62.38 216 PRO A C 1
ATOM 1679 O O . PRO A 1 216 ? 18.260 2.889 22.945 1.00 62.38 216 PRO A O 1
ATOM 1682 N N . GLN A 1 217 ? 19.136 1.391 24.380 1.00 47.50 217 GLN A N 1
ATOM 1683 C CA . GLN A 1 217 ? 20.357 2.141 24.648 1.00 47.50 217 GLN A CA 1
ATOM 1684 C C . GLN A 1 217 ? 21.256 1.945 23.426 1.00 47.50 217 GLN A C 1
ATOM 1686 O O . GLN A 1 217 ? 21.784 0.852 23.232 1.00 47.50 217 GLN A O 1
ATOM 1691 N N . ASN A 1 218 ? 21.329 2.966 22.572 1.00 44.25 218 ASN A N 1
ATOM 1692 C CA . ASN A 1 218 ? 22.286 3.022 21.469 1.00 44.25 218 ASN A CA 1
ATOM 1693 C C . ASN A 1 218 ? 23.675 3.391 21.983 1.00 44.25 218 ASN A C 1
ATOM 1695 O O . ASN A 1 218 ? 23.745 4.273 22.872 1.00 44.25 218 ASN A O 1
#

Mean predicted aligned error: 4.77 Å

Organism: NCBI:txid1473586

Secondary structure (DSSP, 8-state):
-----HHHHHHHHHHHHHHHHHHHHS-HHHHHHHHT-SSHHHHHHHHHHHTTT-HHHHHHHHHHHHHTS-HHHHHHHHHHHTSPPP-SS-GGGS-HHHHHHHHHHHHHHHHHHHHSSTTS--S-HHHHHHHHHHHHHHHHHHHHTT-GGGGGGGGG-SSHHHHHHHHHHHTTTSHHHHHHHHHHHHTSS-HHHHHHHHHHHHHHHHTTSSPPP-----

Sequence (218 aa):
RFERTPERAARIARMNALTPEMRRRAPPATISALMLDPHVDVRMWAAMRFSEIDRELSNAAFAGAREKVSPREALALIDHARTPPPAQPTLAQMSVDDLVARFSDACLREFWSRHCGRDGSGLDGELRNTIIGEIQSIAEELGRRGARERLLPLLDSPNITTRAEAARATIRIAPERAVKTLEAVSESKDSCELGGASMSLLYYEFEGIIPARKRPQN